Protein AF-C7N1C5-F1 (afdb_monomer)

Foldseek 3Di:
DDDDVVVVVVVLVPPDPQADPLPVVPPDDDDDDDDDDDPDDDDDDDDDDDDDDDDDDDDDPPPPPPPSDPVVVCVVFFAFDDKFQLLRQPQFDFLQRVCVVQVVQVNNVWFKWAQAASVLDGDPTDGRDNDRGTGQKMWTWDAAPVGFIKIWIAGSNFIKIFRVNLQVVDPDPEGEIEGQDLWDWGAHSVRNMITITNGDVNHYHYHHDNDDGSVVVNVCDSVNSVVD

Sequence (228 aa):
MRKSPVLIAAVVLLTLVIAAVGAAFLLSDKAADKAETMVSIGADEKTEATDAEEGEAGEAEAATDADDDAASYYEANSDVLDVVAAQDSADTMTEDEVLGELAGRGFEECVVTSEYTMDGEYAPATEVAGYSDAHPTYKAEYTTPSGELWVLFVFDGVVMANPTSYNFESTRDVQTVVSESESVVAYDSQTNTFYHVVPHESMLHVVQVDRIDAATLDALTVEELDRR

Solvent-accessible surface area (backbone atoms only — not comparable to full-atom values): 14119 Å² total; per-residue (Å²): 133,83,82,60,71,66,61,61,59,62,61,73,73,75,80,81,82,91,63,50,95,81,60,75,75,80,82,72,89,82,89,83,86,86,89,80,86,85,84,86,80,87,87,83,90,84,86,87,90,90,79,91,87,88,83,84,92,70,91,70,78,76,74,74,74,77,73,89,44,67,65,63,51,42,66,76,46,26,53,72,76,48,77,42,47,46,77,74,48,86,48,45,40,27,33,41,53,49,53,50,53,40,37,77,28,65,45,69,87,42,66,41,29,33,41,36,41,54,88,36,49,79,45,76,78,36,76,62,85,51,47,90,55,51,34,53,41,38,39,30,58,46,67,37,97,89,67,50,38,31,39,38,38,40,35,66,64,43,65,35,36,32,48,49,51,49,58,72,70,51,87,63,98,42,54,56,37,36,22,59,43,84,45,50,70,45,64,41,63,90,76,33,29,36,39,34,26,36,55,36,67,91,61,34,38,72,46,66,40,93,58,88,29,48,73,50,56,62,65,56,40,67,76,51,57,73,73,104

Organism: Slackia heliotrinireducens (strain ATCC 29202 / DSM 20476 / NCTC 11029 / RHS 1) (NCBI:txid471855)

Mean predicted aligned error: 13.57 Å

Radius of gyration: 22.18 Å; Cα contacts (8 Å, |Δi|>4): 335; chains: 1; bounding box: 60×52×57 Å

Secondary structure (DSSP, 8-state):
----HHHHHHHTT---SSS-TTTTTSSSS----------------------------------------HHHHHHHHEEEEEEEEGGG-SSPPBHHHHHHHHHTTT-TTSPEEEEE-TT--EEEEEE--S-S-B-SEEEEEEE-TT--EEEEEEETTEEEEEEHHHHHH---SS-EEEESSS-EEEEETTTTEEEEEEE-TTT-EEEE-S---HHHHHH--HHHHTT-

pLDDT: mean 75.64, std 30.21, range [19.69, 98.75]

Structure (mmCIF, N/CA/C/O backbone):
data_AF-C7N1C5-F1
#
_entry.id   AF-C7N1C5-F1
#
loop_
_atom_site.group_PDB
_atom_site.id
_atom_site.type_symbol
_atom_site.label_atom_id
_atom_site.label_alt_id
_atom_site.label_comp_id
_atom_site.label_asym_id
_atom_site.label_entity_id
_atom_site.label_seq_id
_atom_site.pdbx_PDB_ins_code
_atom_site.Cartn_x
_atom_site.Cartn_y
_atom_site.Cartn_z
_atom_site.occupancy
_atom_site.B_iso_or_equiv
_atom_site.auth_seq_id
_atom_site.auth_comp_id
_atom_site.auth_asym_id
_atom_site.auth_atom_id
_atom_site.pdbx_PDB_model_num
ATOM 1 N N . MET A 1 1 ? -6.615 35.127 1.406 1.00 39.84 1 MET A N 1
ATOM 2 C CA . MET A 1 1 ? -6.066 34.453 2.602 1.00 39.84 1 MET A CA 1
ATOM 3 C C . MET A 1 1 ? -4.806 33.722 2.172 1.00 39.84 1 MET A C 1
ATOM 5 O O . MET A 1 1 ? -4.886 32.895 1.277 1.00 39.84 1 MET A O 1
ATOM 9 N N . ARG A 1 2 ? -3.640 34.121 2.693 1.00 34.22 2 ARG A N 1
ATOM 10 C CA . ARG A 1 2 ? -2.348 33.490 2.382 1.00 34.22 2 ARG A CA 1
ATOM 11 C C . ARG A 1 2 ? -2.262 32.188 3.180 1.00 34.22 2 ARG A C 1
ATOM 13 O O . ARG A 1 2 ? -2.248 32.254 4.405 1.00 34.22 2 ARG A O 1
ATOM 20 N N . LYS A 1 3 ? -2.256 31.036 2.503 1.00 35.88 3 LYS A N 1
ATOM 21 C CA . LYS A 1 3 ? -1.942 29.750 3.138 1.00 35.88 3 LYS A CA 1
ATOM 22 C C . LYS A 1 3 ? -0.483 29.814 3.605 1.00 35.88 3 LYS A C 1
ATOM 24 O O . LYS A 1 3 ? 0.390 30.221 2.841 1.00 35.88 3 LYS A O 1
ATOM 29 N N . SER A 1 4 ? -0.259 29.548 4.887 1.00 30.28 4 SER A N 1
ATOM 30 C CA . SER A 1 4 ? 1.054 29.661 5.520 1.00 30.28 4 SER A CA 1
ATOM 31 C C . SER A 1 4 ? 1.942 28.499 5.050 1.00 30.28 4 SER A C 1
ATOM 33 O O . SER A 1 4 ? 1.511 27.354 5.184 1.00 30.28 4 SER A O 1
ATOM 35 N N . PRO A 1 5 ? 3.162 28.739 4.534 1.00 38.97 5 PRO A N 1
ATOM 36 C CA . PRO A 1 5 ? 4.052 27.678 4.038 1.00 38.97 5 PRO A CA 1
ATOM 37 C C . PRO A 1 5 ? 4.517 26.711 5.142 1.00 38.97 5 PRO A C 1
ATOM 39 O O . PRO A 1 5 ? 4.990 25.620 4.853 1.00 38.97 5 PRO A O 1
ATOM 42 N N . VAL A 1 6 ? 4.323 27.083 6.410 1.00 33.84 6 VAL A N 1
ATOM 43 C CA . VAL A 1 6 ? 4.666 26.266 7.581 1.00 33.84 6 VAL A CA 1
ATOM 44 C C . VAL A 1 6 ? 3.713 25.077 7.761 1.00 33.84 6 VAL A C 1
ATOM 46 O O . VAL A 1 6 ? 4.141 24.041 8.249 1.00 33.84 6 VAL A O 1
ATOM 49 N N . LEU A 1 7 ? 2.449 25.181 7.323 1.00 29.55 7 LEU A N 1
ATOM 50 C CA . LEU A 1 7 ? 1.517 24.045 7.397 1.00 29.55 7 LEU A CA 1
ATOM 51 C C . LEU A 1 7 ? 1.798 22.990 6.321 1.00 29.55 7 LEU A C 1
ATOM 53 O O . LEU A 1 7 ? 1.560 21.817 6.555 1.00 29.55 7 LEU A O 1
ATOM 57 N N . ILE A 1 8 ? 2.335 23.398 5.169 1.00 37.22 8 ILE A N 1
ATOM 58 C CA . ILE A 1 8 ? 2.689 22.468 4.086 1.00 37.22 8 ILE A CA 1
ATOM 59 C C . ILE A 1 8 ? 3.970 21.706 4.457 1.00 37.22 8 ILE A C 1
ATOM 61 O O . ILE A 1 8 ? 4.062 20.510 4.226 1.00 37.22 8 ILE A O 1
ATOM 65 N N . ALA A 1 9 ? 4.923 22.363 5.127 1.00 29.91 9 ALA A N 1
ATOM 66 C CA . ALA A 1 9 ? 6.155 21.716 5.580 1.00 29.91 9 ALA A CA 1
ATOM 67 C C . ALA A 1 9 ? 5.956 20.733 6.754 1.00 29.91 9 ALA A C 1
ATOM 69 O O . ALA A 1 9 ? 6.746 19.809 6.902 1.00 29.91 9 ALA A O 1
ATOM 70 N N . ALA A 1 10 ? 4.920 20.916 7.582 1.00 29.23 10 ALA A N 1
ATOM 71 C CA . ALA A 1 10 ? 4.640 20.024 8.711 1.00 29.23 10 ALA A CA 1
ATOM 72 C C . ALA A 1 10 ? 3.897 18.737 8.306 1.00 29.23 10 ALA A C 1
ATOM 74 O O . ALA A 1 10 ? 4.029 17.732 8.994 1.00 29.23 10 ALA A O 1
ATOM 75 N N . VAL A 1 11 ? 3.149 18.754 7.197 1.00 34.22 11 VAL A N 1
ATOM 76 C CA . VAL A 1 11 ? 2.409 17.578 6.700 1.00 34.22 11 VAL A CA 1
ATOM 77 C C . VAL A 1 11 ? 3.320 16.639 5.897 1.00 34.22 11 VAL A C 1
ATOM 79 O O . VAL A 1 11 ? 3.185 15.429 5.990 1.00 34.22 11 VAL A O 1
ATOM 82 N N . VAL A 1 12 ? 4.340 17.173 5.217 1.00 33.09 12 VAL A N 1
ATOM 83 C CA . VAL A 1 12 ? 5.298 16.374 4.423 1.00 33.09 12 VAL A CA 1
ATOM 84 C C . VAL A 1 12 ? 6.274 15.555 5.291 1.00 33.09 12 VAL A C 1
ATOM 86 O O . VAL A 1 12 ? 6.923 14.643 4.793 1.00 33.09 12 VAL A O 1
ATOM 89 N N . LEU A 1 13 ? 6.388 15.830 6.597 1.00 28.02 13 LEU A N 1
ATOM 90 C CA . LEU A 1 13 ? 7.348 15.142 7.475 1.00 28.02 13 LEU A CA 1
ATOM 91 C C . LEU A 1 13 ? 6.807 13.852 8.131 1.00 28.02 13 LEU A C 1
ATOM 93 O O . LEU A 1 13 ? 7.525 13.240 8.919 1.00 28.02 13 LEU A O 1
ATOM 97 N N . LEU A 1 14 ? 5.564 13.443 7.842 1.00 34.75 14 LEU A N 1
ATOM 98 C CA . LEU A 1 14 ? 4.859 12.355 8.540 1.00 34.75 14 LEU A CA 1
ATOM 99 C C . LEU A 1 14 ? 4.550 11.143 7.633 1.00 34.75 14 LEU A C 1
ATOM 101 O O . LEU A 1 14 ? 3.477 10.559 7.721 1.00 34.75 14 LEU A O 1
ATOM 105 N N . THR A 1 15 ? 5.466 10.752 6.741 1.00 37.38 15 THR A N 1
ATOM 106 C CA . THR A 1 15 ? 5.238 9.636 5.795 1.00 37.38 15 THR A CA 1
ATOM 107 C C . THR A 1 15 ? 6.409 8.651 5.721 1.00 37.38 15 THR A C 1
ATOM 109 O O . THR A 1 15 ? 6.895 8.366 4.631 1.00 37.38 15 THR A O 1
ATOM 112 N N . LEU A 1 16 ? 6.897 8.144 6.859 1.00 34.62 16 LEU A N 1
ATOM 113 C CA . LEU A 1 16 ? 8.064 7.242 6.898 1.00 34.62 16 LEU A CA 1
ATOM 114 C C . LEU A 1 16 ? 7.799 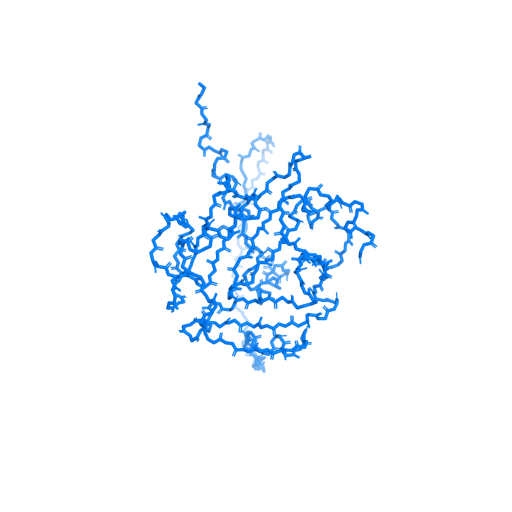5.856 7.511 1.00 34.62 16 LEU A C 1
ATOM 116 O O . LEU A 1 16 ? 8.705 5.237 8.055 1.00 34.62 16 LEU A O 1
ATOM 120 N N . VAL A 1 17 ? 6.573 5.339 7.423 1.00 34.94 17 VAL A N 1
ATOM 121 C CA . VAL A 1 17 ? 6.271 3.976 7.893 1.00 34.94 17 VAL A CA 1
ATOM 122 C C . VAL A 1 17 ? 5.317 3.299 6.915 1.00 34.94 17 VAL A C 1
ATOM 124 O O . VAL A 1 17 ? 4.129 3.285 7.195 1.00 34.94 17 VAL A O 1
ATOM 127 N N . ILE A 1 18 ? 5.811 2.890 5.734 1.00 37.16 18 ILE A N 1
ATOM 128 C CA . ILE A 1 18 ? 5.670 1.540 5.112 1.00 37.16 18 ILE A CA 1
ATOM 129 C C . ILE A 1 18 ? 6.781 1.376 4.042 1.00 37.16 18 ILE A C 1
ATOM 131 O O . ILE A 1 18 ? 6.553 0.955 2.914 1.00 37.16 18 ILE A O 1
ATOM 135 N N . ALA A 1 19 ? 8.014 1.757 4.373 1.00 33.59 19 ALA A N 1
ATOM 136 C CA . ALA A 1 19 ? 9.195 1.352 3.618 1.00 33.59 19 ALA A CA 1
ATOM 137 C C . ALA A 1 19 ? 10.225 0.922 4.661 1.00 33.59 19 ALA A C 1
ATOM 139 O O . ALA A 1 19 ? 10.621 1.730 5.495 1.00 33.59 19 ALA A O 1
ATOM 140 N N . ALA A 1 20 ? 10.586 -0.358 4.645 1.00 33.91 20 ALA A N 1
ATOM 141 C CA . ALA A 1 20 ? 11.423 -1.045 5.627 1.00 33.91 20 ALA A CA 1
ATOM 142 C C . ALA A 1 20 ? 10.758 -1.337 6.986 1.00 33.91 20 ALA A C 1
ATOM 144 O O . ALA A 1 20 ? 10.999 -0.661 7.986 1.00 33.91 20 ALA A O 1
ATOM 145 N N . VAL A 1 21 ? 10.085 -2.490 7.082 1.00 36.66 21 VAL A N 1
ATOM 146 C CA . VAL A 1 21 ? 9.988 -3.181 8.383 1.00 36.66 21 VAL A CA 1
ATOM 147 C C . VAL A 1 21 ? 11.379 -3.649 8.883 1.00 36.66 21 VAL A C 1
ATOM 149 O O . VAL A 1 21 ? 11.521 -4.063 10.026 1.00 36.66 21 VAL A O 1
ATOM 152 N N . GLY A 1 22 ? 12.447 -3.453 8.096 1.00 32.34 22 GLY A N 1
ATOM 153 C CA . GLY A 1 22 ? 13.843 -3.557 8.541 1.00 32.34 22 GLY A CA 1
ATOM 154 C C . GLY A 1 22 ? 14.411 -2.338 9.295 1.00 32.34 22 GLY A C 1
ATOM 155 O O . GLY A 1 22 ? 15.421 -2.480 9.968 1.00 32.34 22 GLY A O 1
ATOM 156 N N . ALA A 1 23 ? 13.796 -1.146 9.258 1.00 28.98 23 ALA A N 1
ATOM 157 C CA . ALA A 1 23 ? 14.401 0.059 9.865 1.00 28.98 23 ALA A CA 1
ATOM 158 C C . ALA A 1 23 ? 13.801 0.471 11.226 1.00 28.98 23 ALA A C 1
ATOM 160 O O . ALA A 1 23 ? 14.364 1.311 11.932 1.00 28.98 23 ALA A O 1
ATOM 161 N N . ALA A 1 24 ? 12.673 -0.117 11.634 1.00 27.48 24 ALA A N 1
ATOM 162 C CA . ALA A 1 24 ? 11.942 0.315 12.829 1.00 27.48 24 ALA A CA 1
ATOM 163 C C . ALA A 1 24 ? 12.567 -0.133 14.171 1.00 27.48 24 ALA A C 1
ATOM 165 O O . ALA A 1 24 ? 12.093 0.287 15.225 1.00 27.48 24 ALA A O 1
ATOM 166 N N . PHE A 1 25 ? 13.650 -0.924 14.172 1.00 27.66 25 PHE A N 1
ATOM 167 C CA . PHE A 1 25 ? 14.325 -1.358 15.408 1.00 27.66 25 PHE A CA 1
ATOM 168 C C . PHE A 1 25 ? 15.487 -0.444 15.861 1.00 27.66 25 PHE A C 1
ATOM 170 O O . PHE A 1 25 ? 16.060 -0.658 16.927 1.00 27.66 25 PHE A O 1
ATOM 177 N N . LEU A 1 26 ? 15.815 0.620 15.113 1.00 26.89 26 LEU A N 1
ATOM 178 C CA . LEU A 1 26 ? 16.941 1.526 15.415 1.00 26.89 26 LEU A CA 1
ATOM 179 C C . LEU A 1 26 ? 16.571 2.797 16.197 1.00 26.89 26 LEU A C 1
ATOM 181 O O . LEU A 1 26 ? 17.273 3.806 16.125 1.00 26.89 26 LEU A O 1
ATOM 185 N N . LEU A 1 27 ? 15.504 2.771 16.995 1.00 26.50 27 LEU A N 1
ATOM 186 C CA . LEU A 1 27 ? 15.214 3.847 17.949 1.00 26.50 27 LEU A CA 1
ATOM 187 C C . LEU A 1 27 ? 14.880 3.294 19.335 1.00 26.50 27 LEU A C 1
ATOM 189 O O . LEU A 1 27 ? 13.863 3.640 19.927 1.00 26.50 27 LEU A O 1
ATOM 193 N N . SER A 1 28 ? 15.771 2.471 19.893 1.00 25.92 28 SER A N 1
ATOM 194 C CA . SER A 1 28 ? 15.855 2.346 21.348 1.00 25.92 28 SER A CA 1
ATOM 195 C C . SER A 1 28 ? 17.277 2.008 21.811 1.00 25.92 28 SER A C 1
ATOM 197 O O . SER A 1 28 ? 17.825 0.963 21.487 1.00 25.92 28 SER A O 1
ATOM 199 N N . ASP A 1 29 ? 17.830 2.935 22.598 1.00 25.12 29 ASP A N 1
ATOM 200 C CA . ASP A 1 29 ? 19.094 2.916 23.347 1.00 25.12 29 ASP A CA 1
ATOM 201 C C . ASP A 1 29 ? 20.431 2.940 22.580 1.00 25.12 29 ASP A C 1
ATOM 203 O O . ASP A 1 29 ? 21.085 1.922 22.375 1.00 25.12 29 ASP A O 1
ATOM 207 N N . LYS A 1 30 ? 20.955 4.160 22.363 1.00 26.42 30 LYS A N 1
ATOM 208 C CA . LYS A 1 30 ? 21.980 4.728 23.269 1.00 26.42 30 LYS A CA 1
ATOM 209 C C . LYS A 1 30 ? 22.170 6.238 23.041 1.00 26.42 30 LYS A C 1
ATOM 211 O O . LYS A 1 30 ? 22.797 6.673 22.082 1.00 26.42 30 LYS A O 1
ATOM 216 N N . ALA A 1 31 ? 21.629 7.033 23.965 1.00 25.92 31 ALA A N 1
ATOM 217 C CA . ALA A 1 31 ? 21.962 8.447 24.194 1.00 25.92 31 ALA A CA 1
ATOM 218 C C . ALA A 1 31 ? 23.490 8.629 24.399 1.00 25.92 31 ALA A C 1
ATOM 220 O O . ALA A 1 31 ? 24.154 7.691 24.831 1.00 25.92 31 ALA A O 1
ATOM 221 N N . ALA A 1 32 ? 24.163 9.761 24.189 1.00 24.97 32 ALA A N 1
ATOM 222 C CA . ALA A 1 32 ? 23.840 11.175 24.008 1.00 24.97 32 ALA A CA 1
ATOM 223 C C . ALA A 1 32 ? 25.071 11.817 23.302 1.00 24.97 32 ALA A C 1
ATOM 225 O O . ALA A 1 32 ? 26.160 11.253 23.356 1.00 24.97 32 ALA A O 1
ATOM 226 N N . ASP A 1 33 ? 24.975 12.973 22.648 1.00 22.89 33 ASP A N 1
ATOM 227 C CA . ASP A 1 33 ? 25.273 14.219 23.361 1.00 22.89 33 ASP A CA 1
ATOM 228 C C . ASP A 1 33 ? 24.490 15.425 22.821 1.00 22.89 33 ASP A C 1
ATOM 230 O O . ASP A 1 33 ? 24.222 15.573 21.629 1.00 22.89 33 ASP A O 1
ATOM 234 N N . LYS A 1 34 ? 24.083 16.263 23.772 1.00 24.89 34 LYS A N 1
ATOM 235 C CA . LYS A 1 34 ? 23.085 17.326 23.676 1.00 24.89 34 LYS A CA 1
ATOM 236 C C . LYS A 1 34 ? 23.663 18.633 23.133 1.00 24.89 34 LYS A C 1
ATOM 238 O O . LYS A 1 34 ? 24.655 19.138 23.644 1.00 24.89 34 LYS A O 1
ATOM 243 N N . ALA A 1 35 ? 22.867 19.317 22.316 1.00 22.09 35 ALA A N 1
ATOM 244 C CA . ALA A 1 35 ? 22.668 20.758 22.469 1.00 22.09 35 ALA A CA 1
ATOM 245 C C . ALA A 1 35 ? 21.185 21.078 22.237 1.00 22.09 35 ALA A C 1
ATOM 247 O O . ALA A 1 35 ? 20.740 21.306 21.116 1.00 22.09 35 ALA A O 1
ATOM 248 N N . GLU A 1 36 ? 20.415 21.053 23.324 1.00 23.94 36 GLU A N 1
ATOM 249 C CA . GLU A 1 36 ? 19.017 21.467 23.351 1.00 23.94 36 GLU A CA 1
ATOM 250 C C . GLU A 1 36 ? 18.871 22.911 23.858 1.00 23.94 36 GLU A C 1
ATOM 252 O O . GLU A 1 36 ? 19.436 23.290 24.882 1.00 23.94 36 GLU A O 1
ATOM 257 N N . THR A 1 37 ? 17.983 23.634 23.171 1.00 23.34 37 THR A N 1
ATOM 258 C CA . THR A 1 37 ? 16.984 24.549 23.743 1.00 23.34 37 THR A CA 1
ATOM 259 C C . THR A 1 37 ? 17.391 25.976 24.118 1.00 23.34 37 THR A C 1
ATOM 261 O O . THR A 1 37 ? 18.097 26.248 25.083 1.00 23.34 37 THR A O 1
ATOM 264 N N . MET A 1 38 ? 16.727 26.924 23.447 1.00 21.61 38 MET A N 1
ATOM 265 C CA . MET A 1 38 ? 16.332 28.189 24.063 1.00 21.61 38 MET A CA 1
ATOM 266 C C . MET A 1 38 ? 14.885 28.538 23.682 1.00 21.61 38 MET A C 1
ATOM 268 O O . MET A 1 38 ? 14.629 29.213 22.690 1.00 21.61 38 MET A O 1
ATOM 272 N N . VAL A 1 39 ? 13.938 28.145 24.538 1.00 20.02 39 VAL A N 1
ATOM 273 C CA . VAL A 1 39 ? 12.942 29.104 25.032 1.00 20.02 39 VAL A CA 1
ATOM 274 C C . VAL A 1 39 ? 13.343 29.431 26.464 1.00 20.02 39 VAL A C 1
ATOM 276 O O . VAL A 1 39 ? 13.434 28.567 27.329 1.00 20.02 39 VAL A O 1
ATOM 279 N N . SER A 1 40 ? 13.657 30.705 26.664 1.00 19.69 40 SER A N 1
ATOM 280 C CA . SER A 1 40 ? 14.136 31.305 27.900 1.00 19.69 40 SER A CA 1
ATOM 281 C C . SER A 1 40 ? 13.056 31.360 28.975 1.00 19.69 40 SER A C 1
ATOM 283 O O . SER A 1 40 ? 12.040 31.999 28.718 1.00 19.69 40 SER A O 1
ATOM 285 N N . ILE A 1 41 ? 13.346 30.870 30.188 1.00 20.75 41 ILE A N 1
ATOM 286 C CA . ILE A 1 41 ? 13.030 31.554 31.458 1.00 20.75 41 ILE A CA 1
ATOM 287 C C . ILE A 1 41 ? 14.094 31.172 32.514 1.00 20.75 41 ILE A C 1
ATOM 289 O O . ILE A 1 41 ? 14.114 30.042 32.977 1.00 20.75 41 ILE A O 1
ATOM 293 N N . GLY A 1 42 ? 14.909 32.151 32.937 1.00 20.42 42 GLY A N 1
ATOM 294 C CA . GLY A 1 42 ? 15.330 32.309 34.342 1.00 20.42 42 GLY A CA 1
ATOM 295 C C . GLY A 1 42 ? 16.637 31.673 34.859 1.00 20.42 42 GLY A C 1
ATOM 296 O O . GLY A 1 42 ? 16.620 30.545 35.321 1.00 20.42 42 GLY A O 1
ATOM 297 N N . ALA A 1 43 ? 17.668 32.526 34.961 1.00 21.72 43 ALA A N 1
ATOM 298 C CA . ALA A 1 43 ? 18.634 32.681 36.070 1.00 21.72 43 ALA A CA 1
ATOM 299 C C . ALA A 1 43 ? 19.788 31.666 36.328 1.00 21.72 43 ALA A C 1
ATOM 301 O O . ALA A 1 43 ? 19.574 30.543 36.761 1.00 21.72 43 ALA A O 1
ATOM 302 N N . ASP A 1 4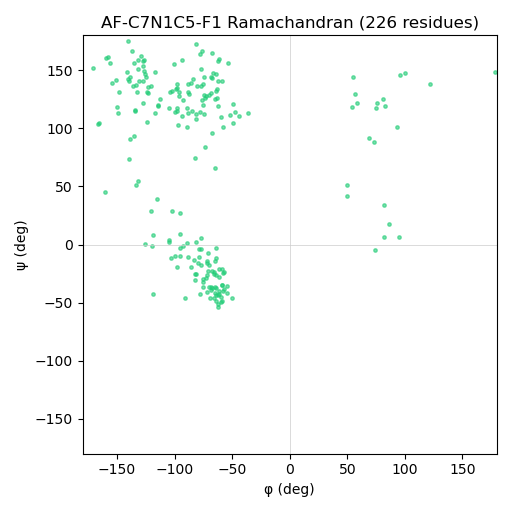4 ? 21.001 32.236 36.199 1.00 23.30 44 ASP A N 1
ATOM 303 C CA . ASP A 1 44 ? 22.226 32.128 37.026 1.00 23.30 44 ASP A CA 1
ATOM 304 C C . ASP A 1 44 ? 23.178 30.900 37.016 1.00 23.30 44 ASP A C 1
ATOM 306 O O . ASP A 1 44 ? 22.806 29.804 37.410 1.00 23.30 44 ASP A O 1
ATOM 310 N N . GLU A 1 45 ? 24.449 31.220 36.670 1.00 24.45 45 GLU A N 1
ATOM 311 C CA . GLU A 1 45 ? 25.770 30.739 37.172 1.00 24.45 45 GLU A CA 1
ATOM 312 C C . GLU A 1 45 ? 26.110 29.218 37.183 1.00 24.45 45 GLU A C 1
ATOM 314 O O . GLU A 1 45 ? 25.288 28.393 37.531 1.00 24.45 45 GLU A O 1
ATOM 319 N N . LYS A 1 46 ? 27.328 28.684 36.947 1.00 25.52 46 LYS A N 1
ATOM 320 C CA . LYS A 1 46 ? 28.686 29.115 36.539 1.00 25.52 46 LYS A CA 1
ATOM 321 C C . LYS A 1 46 ? 29.600 27.846 36.540 1.00 25.52 46 LYS A C 1
ATOM 323 O O . LYS A 1 46 ? 29.477 27.034 37.450 1.00 25.52 46 LYS A O 1
ATOM 328 N N . THR A 1 47 ? 30.608 27.798 35.651 1.00 22.97 47 THR A N 1
ATOM 329 C CA . THR A 1 47 ? 31.970 27.166 35.767 1.00 22.97 47 THR A CA 1
ATOM 330 C C . THR A 1 47 ? 32.267 25.652 35.565 1.00 22.97 47 THR A C 1
ATOM 332 O O . THR A 1 47 ? 31.769 24.820 36.309 1.00 22.97 47 THR A O 1
ATOM 335 N N . GLU A 1 48 ? 33.229 25.416 34.634 1.00 24.84 48 GLU A N 1
ATOM 336 C CA . GLU A 1 48 ? 34.426 24.504 34.588 1.00 24.84 48 GLU A CA 1
ATOM 337 C C . GLU A 1 48 ? 34.264 22.970 34.758 1.00 24.84 48 GLU A C 1
ATOM 339 O O . GLU A 1 48 ? 33.679 22.528 35.733 1.00 24.84 48 GLU A O 1
ATOM 344 N N . ALA A 1 49 ? 34.663 22.067 33.835 1.00 25.09 49 ALA A N 1
ATOM 345 C CA . ALA A 1 49 ? 35.917 21.751 33.091 1.00 25.09 49 ALA A CA 1
ATOM 346 C C . ALA A 1 49 ? 36.780 20.626 33.730 1.00 25.09 49 ALA A C 1
ATOM 348 O O . ALA A 1 49 ? 36.897 20.577 34.950 1.00 25.09 49 ALA A O 1
ATOM 349 N N . THR A 1 50 ? 37.446 19.826 32.864 1.00 25.16 50 THR A N 1
ATOM 350 C CA . THR A 1 50 ? 38.494 18.764 33.044 1.00 25.16 50 THR A CA 1
ATOM 351 C C . THR A 1 50 ? 38.020 17.299 33.020 1.00 25.16 50 THR A C 1
ATOM 353 O O . THR A 1 50 ? 36.941 17.014 33.521 1.00 25.16 50 THR A O 1
ATOM 356 N N . ASP A 1 51 ? 38.765 16.285 32.556 1.00 25.05 51 ASP A N 1
ATOM 357 C CA . ASP A 1 51 ? 39.772 16.069 31.488 1.00 25.05 51 ASP A CA 1
ATOM 358 C C . ASP A 1 51 ? 40.033 14.531 31.418 1.00 25.05 51 ASP A C 1
ATOM 360 O O . ASP A 1 51 ? 39.906 13.858 32.439 1.00 25.05 51 ASP A O 1
ATOM 364 N N . ALA A 1 52 ? 40.416 14.039 30.235 1.00 27.36 52 ALA A N 1
ATOM 365 C CA . ALA A 1 52 ? 41.333 12.928 29.901 1.00 27.36 52 ALA A CA 1
ATOM 366 C C . ALA A 1 52 ? 41.194 11.440 30.385 1.00 27.36 52 ALA A C 1
ATOM 368 O O . ALA A 1 52 ? 41.208 11.124 31.571 1.00 27.36 52 ALA A O 1
ATOM 369 N N . GLU A 1 53 ? 41.285 10.547 29.377 1.00 27.23 53 GLU A N 1
ATOM 370 C CA . GLU A 1 53 ? 42.197 9.376 29.213 1.00 27.23 53 GLU A CA 1
ATOM 371 C C . GLU A 1 53 ? 41.651 7.939 29.017 1.00 27.23 53 GLU A C 1
ATOM 373 O O . GLU A 1 53 ? 40.690 7.484 29.631 1.00 27.23 53 GLU A O 1
ATOM 378 N N . GLU A 1 54 ? 42.355 7.275 28.085 1.00 29.39 54 GLU A N 1
ATOM 379 C CA . GLU A 1 54 ? 42.232 5.961 27.437 1.00 29.39 54 GLU A CA 1
ATOM 380 C C . GLU A 1 54 ? 42.336 4.732 28.358 1.00 29.39 54 GLU A C 1
ATOM 382 O O . GLU A 1 54 ? 43.014 4.745 29.384 1.00 29.39 54 GLU A O 1
ATOM 387 N N . GLY A 1 55 ? 41.784 3.602 27.890 1.00 24.19 55 GLY A N 1
ATOM 388 C CA . GLY A 1 55 ? 42.073 2.276 28.439 1.00 24.19 55 GLY A CA 1
ATOM 389 C C . GLY A 1 55 ? 41.598 1.106 27.565 1.00 24.19 55 GLY A C 1
ATOM 390 O O . GLY A 1 55 ? 40.417 0.789 27.552 1.00 24.19 55 GLY A O 1
ATOM 391 N N . GLU A 1 56 ? 42.570 0.485 26.889 1.00 28.59 56 GLU A N 1
ATOM 392 C CA . GLU A 1 56 ? 42.713 -0.928 26.473 1.00 28.59 56 GLU A CA 1
ATOM 393 C C . GLU A 1 56 ? 41.621 -1.659 25.656 1.00 28.59 56 GLU A C 1
ATOM 395 O O . GLU A 1 56 ? 40.519 -1.965 26.104 1.00 28.59 56 GLU A O 1
ATOM 400 N N . ALA A 1 57 ? 42.046 -2.072 24.455 1.00 31.00 57 ALA A N 1
ATOM 401 C CA . ALA A 1 57 ? 41.364 -2.976 23.539 1.00 31.00 57 ALA A CA 1
ATOM 402 C C . ALA A 1 57 ? 41.437 -4.438 24.021 1.00 31.00 57 ALA A C 1
ATOM 404 O O . ALA A 1 57 ? 42.503 -5.056 24.006 1.00 31.00 57 ALA A O 1
ATOM 405 N N . GLY A 1 58 ? 40.287 -4.990 24.407 1.00 27.30 58 GLY A N 1
ATOM 406 C CA . GLY A 1 58 ? 40.050 -6.429 24.498 1.00 27.30 58 GLY A CA 1
ATOM 407 C C . GLY A 1 58 ? 39.328 -6.915 23.243 1.00 27.30 58 GLY A C 1
ATOM 408 O O . GLY A 1 58 ? 38.388 -6.263 22.792 1.00 27.30 58 GLY A O 1
ATOM 409 N N . GLU A 1 59 ? 39.789 -8.033 22.680 1.00 36.50 59 GLU A N 1
ATOM 410 C CA . GLU A 1 59 ? 39.175 -8.744 21.554 1.00 36.50 59 GLU A CA 1
ATOM 411 C C . GLU A 1 59 ? 37.676 -8.959 21.805 1.00 36.50 59 GLU A C 1
ATOM 413 O O . GLU A 1 59 ? 37.271 -9.804 22.604 1.00 36.50 59 GLU A O 1
ATOM 418 N N . ALA A 1 60 ? 36.852 -8.165 21.125 1.00 31.78 60 ALA A N 1
ATOM 419 C CA . ALA A 1 60 ? 35.441 -8.449 20.970 1.00 31.78 60 ALA A CA 1
ATOM 420 C C . ALA A 1 60 ? 35.321 -9.464 19.834 1.00 31.78 60 ALA A C 1
ATOM 422 O O . ALA A 1 60 ? 35.625 -9.152 18.682 1.00 31.78 60 ALA A O 1
ATOM 423 N N . GLU A 1 61 ? 34.916 -10.683 20.190 1.00 31.19 61 GLU A N 1
ATOM 424 C CA . GLU A 1 61 ? 34.247 -11.622 19.292 1.00 31.19 61 GLU A CA 1
ATOM 425 C C . GLU A 1 61 ? 33.333 -10.807 18.375 1.00 31.19 61 GLU A C 1
ATOM 427 O O . GLU A 1 61 ? 32.418 -10.136 18.861 1.00 31.19 61 GLU A O 1
ATOM 432 N N . ALA A 1 62 ? 33.653 -10.782 17.080 1.00 31.91 62 ALA A N 1
ATOM 433 C CA . ALA A 1 62 ? 32.858 -10.085 16.089 1.00 31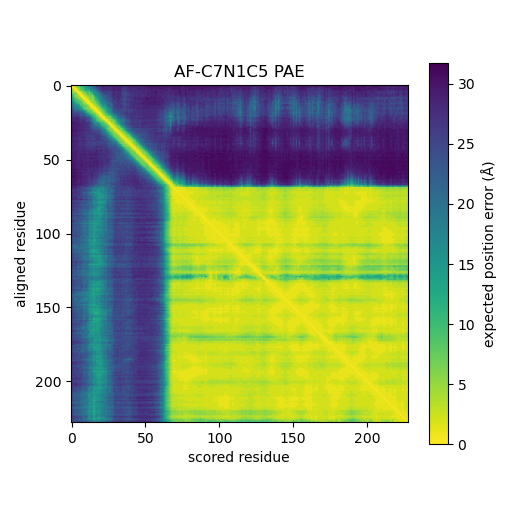.91 62 ALA A CA 1
ATOM 434 C C . ALA A 1 62 ? 31.453 -10.684 16.147 1.00 31.91 62 ALA A C 1
ATOM 436 O O . ALA A 1 62 ? 31.220 -11.791 15.660 1.00 31.91 62 ALA A O 1
ATOM 437 N N . ALA A 1 63 ? 30.541 -9.968 16.807 1.00 34.25 63 ALA A N 1
ATOM 438 C CA . ALA A 1 63 ? 29.123 -10.146 16.599 1.00 34.25 63 ALA A CA 1
ATOM 439 C C . ALA A 1 63 ? 28.947 -10.033 15.090 1.00 34.25 63 ALA A C 1
ATOM 441 O O . ALA A 1 63 ? 29.256 -8.998 14.507 1.00 34.25 63 ALA A O 1
ATOM 442 N N . THR A 1 64 ? 28.610 -11.148 14.452 1.00 34.16 64 THR A N 1
ATOM 443 C CA . THR A 1 64 ? 28.275 -11.150 13.040 1.00 34.16 64 THR A CA 1
ATOM 444 C C . THR A 1 64 ? 27.085 -10.223 12.911 1.00 34.16 64 THR A C 1
ATOM 446 O O . THR A 1 64 ? 26.019 -10.541 13.445 1.00 34.16 64 THR A O 1
ATOM 449 N N . ASP A 1 65 ? 27.313 -9.067 12.294 1.00 36.28 65 ASP A N 1
ATOM 450 C CA . ASP A 1 65 ? 26.274 -8.178 11.805 1.00 36.28 65 ASP A CA 1
ATOM 451 C C . ASP A 1 65 ? 25.248 -9.074 11.104 1.00 36.28 65 ASP A C 1
ATOM 453 O O . ASP A 1 65 ? 25.572 -9.769 10.138 1.00 36.28 65 ASP A O 1
ATOM 457 N N . ALA A 1 66 ? 24.058 -9.204 11.690 1.00 40.84 66 ALA A N 1
ATOM 458 C CA . ALA A 1 66 ? 22.958 -9.851 11.005 1.00 40.84 66 ALA A CA 1
ATOM 459 C C . ALA A 1 66 ? 22.615 -8.897 9.868 1.00 40.84 66 ALA A C 1
ATOM 461 O O . ALA A 1 66 ? 21.981 -7.876 10.108 1.00 40.84 66 ALA A O 1
ATOM 462 N N . ASP A 1 67 ? 23.155 -9.170 8.682 1.00 44.88 67 ASP A N 1
ATOM 463 C CA . ASP A 1 67 ? 22.823 -8.427 7.477 1.00 44.88 67 ASP A CA 1
ATOM 464 C C . ASP A 1 67 ? 21.290 -8.355 7.376 1.00 44.88 67 ASP A C 1
ATOM 466 O O . ASP A 1 67 ? 20.611 -9.386 7.384 1.00 44.88 67 ASP A O 1
ATOM 470 N N . ASP A 1 68 ? 20.777 -7.120 7.351 1.00 57.69 68 ASP A N 1
ATOM 471 C CA . ASP A 1 68 ? 19.372 -6.719 7.219 1.00 57.69 68 ASP A CA 1
ATOM 472 C C . ASP A 1 68 ? 18.817 -7.132 5.843 1.00 57.69 68 ASP A C 1
ATOM 474 O O . ASP A 1 68 ? 18.514 -6.310 4.977 1.00 57.69 68 ASP A O 1
ATOM 478 N N . ASP A 1 69 ? 18.732 -8.436 5.611 1.00 83.88 69 ASP A N 1
ATOM 479 C CA . ASP A 1 69 ? 18.217 -9.021 4.386 1.00 83.88 69 ASP A CA 1
ATOM 480 C C . ASP A 1 69 ? 16.688 -9.118 4.462 1.00 83.88 69 ASP A C 1
ATOM 482 O O . ASP A 1 69 ? 16.124 -9.849 5.285 1.00 83.88 69 ASP A O 1
ATOM 486 N N . ALA A 1 70 ? 16.004 -8.370 3.593 1.00 88.19 70 ALA A N 1
ATOM 487 C CA . ALA A 1 70 ? 14.548 -8.370 3.501 1.00 88.19 70 ALA A CA 1
ATOM 488 C C . ALA A 1 70 ? 13.990 -9.788 3.292 1.00 88.19 70 ALA A C 1
ATOM 490 O O . ALA A 1 70 ? 12.953 -10.118 3.869 1.00 88.19 70 ALA A O 1
ATOM 491 N N . ALA A 1 71 ? 14.694 -10.644 2.543 1.00 88.56 71 ALA A N 1
ATOM 492 C CA . ALA A 1 71 ? 14.277 -12.028 2.345 1.00 88.56 71 ALA A CA 1
ATOM 493 C C . ALA A 1 71 ? 14.258 -12.792 3.676 1.00 88.56 71 ALA A C 1
ATOM 495 O O . ALA A 1 71 ? 13.221 -13.335 4.056 1.00 88.56 71 ALA A O 1
ATOM 496 N N . SER A 1 72 ? 15.352 -12.737 4.439 1.00 91.25 72 SER A N 1
ATOM 497 C CA . SER A 1 72 ? 15.437 -13.333 5.779 1.00 91.25 72 SER A CA 1
ATOM 498 C C . SER A 1 72 ? 14.362 -12.798 6.736 1.00 91.25 72 SER A C 1
ATOM 500 O O . SER A 1 72 ? 13.790 -13.558 7.523 1.00 91.25 72 SER A O 1
ATOM 502 N N . TYR A 1 73 ? 14.045 -11.499 6.662 1.00 91.62 73 TYR A N 1
ATOM 503 C CA . TYR A 1 73 ? 12.958 -10.908 7.442 1.00 91.62 73 TYR A CA 1
ATOM 504 C C . TYR A 1 73 ? 11.602 -11.529 7.081 1.00 91.62 73 TYR A C 1
ATOM 506 O O . TYR A 1 73 ? 10.902 -12.000 7.981 1.00 91.62 73 TYR A O 1
ATOM 514 N N . TYR A 1 74 ? 11.221 -11.554 5.801 1.00 92.31 74 TYR A N 1
ATOM 515 C CA . TYR A 1 74 ? 9.912 -12.073 5.393 1.00 92.31 74 TYR A CA 1
ATOM 516 C C . TYR A 1 74 ? 9.800 -13.584 5.603 1.00 92.31 74 TYR A C 1
ATOM 518 O O . TYR A 1 74 ? 8.764 -14.041 6.080 1.00 92.31 74 TYR A O 1
ATOM 526 N N . GLU A 1 75 ? 10.866 -14.354 5.377 1.00 93.50 75 GLU A N 1
ATOM 527 C CA . GLU A 1 75 ? 10.894 -15.793 5.677 1.00 93.50 75 GLU A CA 1
ATOM 528 C C . GLU A 1 75 ? 10.624 -16.100 7.160 1.00 93.50 75 GLU A C 1
ATOM 530 O O . GLU A 1 75 ? 9.998 -17.108 7.486 1.00 93.50 75 GLU A O 1
ATOM 535 N N . ALA A 1 76 ? 11.082 -15.242 8.076 1.00 93.94 76 ALA A N 1
ATOM 536 C CA . ALA A 1 76 ? 10.876 -15.435 9.511 1.00 93.94 76 ALA A CA 1
ATOM 537 C C . ALA A 1 76 ? 9.498 -14.955 10.007 1.00 93.94 76 ALA A C 1
ATOM 539 O O . ALA A 1 76 ? 9.011 -15.421 11.041 1.00 93.94 76 ALA A O 1
ATOM 540 N N . ASN A 1 77 ? 8.885 -14.004 9.301 1.00 94.69 77 ASN A N 1
ATOM 541 C CA . ASN A 1 77 ? 7.768 -13.197 9.801 1.00 94.69 77 ASN A CA 1
ATOM 542 C C . ASN A 1 77 ? 6.476 -13.336 8.988 1.00 94.69 77 ASN A C 1
ATOM 544 O O . ASN A 1 77 ? 5.470 -12.706 9.324 1.00 94.69 77 ASN A O 1
ATOM 548 N N . SER A 1 78 ? 6.495 -14.138 7.927 1.00 96.69 78 SER A N 1
ATOM 549 C CA . SER A 1 78 ? 5.361 -14.316 7.033 1.00 96.69 78 SER A CA 1
ATOM 550 C C . SER A 1 78 ? 5.427 -15.630 6.264 1.00 96.69 78 SER A C 1
ATOM 552 O O . SER A 1 78 ? 6.500 -16.207 6.084 1.00 96.69 78 SER A O 1
ATOM 554 N N . ASP A 1 79 ? 4.284 -16.055 5.734 1.00 97.75 79 ASP A N 1
ATOM 555 C CA . ASP A 1 79 ? 4.247 -17.034 4.657 1.00 97.75 79 ASP A CA 1
ATOM 556 C C . ASP A 1 79 ? 4.497 -16.303 3.327 1.00 97.75 79 ASP A C 1
ATOM 558 O O . ASP A 1 79 ? 3.643 -15.554 2.839 1.00 97.75 79 ASP A O 1
ATOM 562 N N . VAL A 1 80 ? 5.683 -16.500 2.745 1.00 97.00 80 VAL A N 1
ATOM 563 C CA . VAL A 1 80 ? 6.061 -15.893 1.459 1.00 97.00 80 VAL A CA 1
ATOM 564 C C . VAL A 1 80 ? 5.359 -16.619 0.313 1.00 97.00 80 VAL A C 1
ATOM 566 O O . VAL A 1 80 ? 5.541 -17.823 0.119 1.00 97.00 80 VAL A O 1
ATOM 569 N N . LEU A 1 81 ? 4.556 -15.878 -0.449 1.00 97.38 81 LEU A N 1
ATOM 570 C CA . LEU A 1 81 ? 3.799 -16.384 -1.592 1.00 97.38 81 LEU A CA 1
ATOM 571 C C . LEU A 1 81 ? 4.589 -16.251 -2.891 1.00 97.38 81 LEU A C 1
ATOM 573 O O . LEU A 1 81 ? 4.626 -17.196 -3.679 1.00 97.38 81 LEU A O 1
ATOM 577 N N . ASP A 1 82 ? 5.200 -15.085 -3.103 1.00 97.44 82 ASP A N 1
ATOM 578 C CA . ASP A 1 82 ? 5.987 -14.789 -4.296 1.00 97.44 82 ASP A CA 1
ATOM 579 C C . ASP A 1 82 ? 7.021 -13.687 -4.034 1.00 97.44 82 ASP A C 1
ATOM 581 O O . ASP A 1 82 ? 6.863 -12.862 -3.127 1.00 97.44 82 ASP A O 1
ATOM 585 N N . VAL A 1 83 ? 8.079 -13.682 -4.844 1.00 97.44 83 VAL A N 1
ATOM 586 C CA . VAL A 1 83 ? 9.158 -12.690 -4.805 1.00 97.44 83 VAL A CA 1
ATOM 587 C C . VAL A 1 83 ? 9.461 -12.256 -6.233 1.00 97.44 83 VAL A C 1
ATOM 589 O O . VAL A 1 83 ? 9.931 -13.055 -7.045 1.00 97.44 83 VAL A O 1
ATOM 592 N N . VAL A 1 84 ? 9.201 -10.986 -6.537 1.00 97.31 84 VAL A N 1
ATOM 593 C CA . VAL A 1 84 ? 9.224 -10.458 -7.907 1.00 97.31 84 VAL A CA 1
ATOM 594 C C . VAL A 1 84 ? 10.130 -9.238 -7.965 1.00 97.31 84 VAL A C 1
ATOM 596 O O . VAL A 1 84 ? 9.900 -8.256 -7.266 1.00 97.31 84 VAL A O 1
ATOM 599 N N . ALA A 1 85 ? 11.161 -9.262 -8.810 1.00 96.81 85 ALA A N 1
ATOM 600 C CA . ALA A 1 85 ? 11.937 -8.055 -9.082 1.00 96.81 85 ALA A CA 1
ATOM 601 C C . ALA A 1 85 ? 11.025 -7.012 -9.742 1.00 96.81 85 ALA A C 1
ATOM 603 O O . ALA A 1 85 ? 10.309 -7.338 -10.689 1.00 96.81 85 ALA A O 1
ATOM 604 N N . ALA A 1 86 ? 11.058 -5.757 -9.289 1.00 95.50 86 ALA A N 1
ATOM 605 C CA . ALA A 1 86 ? 10.102 -4.752 -9.755 1.00 95.50 86 ALA A CA 1
ATOM 606 C C . ALA A 1 86 ? 10.161 -4.537 -11.277 1.00 95.50 86 ALA A C 1
ATOM 608 O O . ALA A 1 86 ? 9.136 -4.359 -11.924 1.00 95.50 86 ALA A O 1
ATOM 609 N N . GLN A 1 87 ? 11.356 -4.632 -11.867 1.00 95.44 87 GLN A N 1
ATOM 610 C CA . GLN A 1 87 ? 11.563 -4.528 -13.316 1.00 95.44 87 GLN A CA 1
ATOM 611 C C . GLN A 1 87 ? 10.932 -5.674 -14.126 1.00 95.44 87 GLN A C 1
ATOM 613 O O . GLN A 1 87 ? 10.677 -5.502 -15.317 1.00 95.44 87 GLN A O 1
ATOM 618 N N . ASP A 1 88 ? 10.710 -6.831 -13.501 1.00 96.56 88 ASP A N 1
ATOM 619 C CA . ASP A 1 88 ? 10.152 -8.022 -14.145 1.00 96.56 88 ASP A CA 1
ATOM 620 C C . ASP A 1 88 ? 8.631 -8.135 -13.953 1.00 96.56 88 ASP A C 1
ATOM 622 O O . ASP A 1 88 ? 7.986 -8.967 -14.599 1.00 96.56 88 ASP A O 1
ATOM 626 N N . SER A 1 89 ? 8.047 -7.303 -13.085 1.00 96.81 89 SER A N 1
ATOM 627 C CA . SER A 1 89 ? 6.607 -7.278 -12.853 1.00 96.81 89 SER A CA 1
ATOM 628 C C . SER A 1 89 ? 5.854 -6.753 -14.080 1.00 96.81 89 SER A C 1
ATOM 630 O O . SER A 1 89 ? 6.145 -5.684 -14.617 1.00 96.81 89 SER A O 1
ATOM 632 N N . ALA A 1 90 ? 4.830 -7.503 -14.492 1.00 95.88 90 ALA A N 1
ATOM 633 C CA . ALA A 1 90 ? 3.872 -7.072 -15.507 1.00 95.88 90 ALA A CA 1
ATOM 634 C C . ALA A 1 90 ? 2.681 -6.293 -14.919 1.00 95.88 90 ALA A C 1
ATOM 636 O O . ALA A 1 90 ? 1.910 -5.720 -15.687 1.00 95.88 90 ALA A O 1
ATOM 637 N N . ASP A 1 91 ? 2.533 -6.295 -13.593 1.00 97.38 91 ASP A N 1
ATOM 638 C CA . ASP A 1 91 ? 1.406 -5.697 -12.871 1.00 97.38 91 ASP A CA 1
ATOM 639 C C . ASP A 1 91 ? 1.750 -4.308 -12.306 1.00 97.38 91 ASP A C 1
ATOM 641 O O . ASP A 1 91 ? 0.869 -3.565 -11.867 1.00 97.38 91 ASP A O 1
ATOM 645 N N . THR A 1 92 ? 3.028 -3.915 -12.360 1.00 97.00 92 THR A N 1
ATOM 646 C CA . THR A 1 92 ? 3.457 -2.562 -12.003 1.00 97.00 92 THR A CA 1
ATOM 647 C C . THR A 1 92 ? 2.826 -1.545 -12.946 1.00 97.00 92 THR A C 1
ATOM 649 O O . THR A 1 92 ? 3.052 -1.554 -14.156 1.00 97.00 92 THR A O 1
ATOM 652 N N . MET A 1 93 ? 2.036 -0.651 -12.360 1.00 97.69 93 MET A N 1
ATOM 653 C CA . MET A 1 93 ? 1.271 0.350 -13.088 1.00 97.69 93 MET A CA 1
ATOM 654 C C . MET A 1 93 ? 2.154 1.504 -13.561 1.00 97.69 93 MET A C 1
ATOM 656 O O . MET A 1 93 ? 3.135 1.877 -12.919 1.00 97.69 93 MET A O 1
ATOM 660 N N . THR A 1 94 ? 1.753 2.105 -14.674 1.00 97.56 94 THR A N 1
ATOM 661 C CA . THR A 1 94 ? 2.170 3.449 -15.077 1.00 97.56 94 THR A CA 1
ATOM 662 C C . THR A 1 94 ? 1.435 4.528 -14.278 1.00 97.56 94 THR A C 1
ATOM 664 O O . THR A 1 94 ? 0.418 4.264 -13.630 1.00 97.56 94 THR A O 1
ATOM 667 N N . GLU A 1 95 ? 1.909 5.777 -14.347 1.00 97.75 95 GLU A N 1
ATOM 668 C CA . GLU A 1 95 ? 1.226 6.906 -13.704 1.00 97.75 95 GLU A CA 1
ATOM 669 C C . GLU A 1 95 ? -0.222 7.078 -14.201 1.00 97.75 95 GLU A C 1
ATOM 671 O O . GLU A 1 95 ? -1.113 7.368 -13.405 1.00 97.75 95 GLU A O 1
ATOM 676 N N . ASP A 1 96 ? -0.481 6.909 -15.503 1.00 97.50 96 ASP A N 1
ATOM 677 C CA . ASP A 1 96 ? -1.842 7.008 -16.060 1.00 97.50 96 ASP A CA 1
ATOM 678 C C . ASP A 1 96 ? -2.756 5.892 -15.527 1.00 97.50 96 ASP A C 1
ATOM 680 O O . ASP A 1 96 ? -3.901 6.138 -15.140 1.00 97.50 96 ASP A O 1
ATOM 684 N N . GLU A 1 97 ? -2.232 4.668 -15.433 1.00 98.31 97 GLU A N 1
ATOM 685 C CA . GLU A 1 97 ? -2.978 3.513 -14.929 1.00 98.31 97 GLU A CA 1
ATOM 686 C C . GLU A 1 97 ? -3.326 3.658 -13.447 1.00 98.31 97 GLU A C 1
ATOM 688 O O . GLU A 1 97 ? -4.485 3.459 -13.081 1.00 98.31 97 GLU A O 1
ATOM 693 N N . VAL A 1 98 ? -2.374 4.066 -12.598 1.00 98.38 98 VAL A N 1
ATOM 694 C CA . VAL A 1 98 ? -2.641 4.225 -11.158 1.00 98.38 98 VAL A CA 1
ATOM 695 C C . VAL A 1 98 ? -3.613 5.373 -10.881 1.00 98.38 98 VAL A C 1
ATOM 697 O O . VAL A 1 98 ? -4.488 5.246 -10.022 1.00 98.38 98 VAL A O 1
ATOM 700 N N . LEU A 1 99 ? -3.526 6.477 -11.633 1.00 98.06 99 LEU A N 1
ATOM 701 C CA . LEU A 1 99 ? -4.490 7.574 -11.527 1.00 98.06 99 LEU A CA 1
ATOM 702 C C . LEU A 1 99 ? -5.893 7.110 -11.936 1.00 98.06 99 LEU A C 1
ATOM 704 O O . LEU A 1 99 ? -6.867 7.417 -11.246 1.00 98.06 99 LEU A O 1
ATOM 708 N N . GLY A 1 100 ? -6.003 6.344 -13.025 1.00 98.00 100 GLY A N 1
ATOM 709 C CA . GLY A 1 100 ? -7.264 5.752 -13.466 1.00 98.00 100 GLY A CA 1
ATOM 710 C C . GLY A 1 100 ? -7.856 4.779 -12.444 1.00 98.00 100 GLY A C 1
ATOM 711 O O . GLY A 1 100 ? -9.055 4.843 -12.156 1.00 98.00 100 GLY A O 1
ATOM 712 N N . GLU A 1 101 ? -7.022 3.919 -11.859 1.00 98.38 101 GLU A N 1
ATOM 713 C CA . GLU A 1 101 ? -7.426 2.930 -10.858 1.00 98.38 101 GLU A CA 1
ATOM 714 C C . GLU A 1 101 ? -7.940 3.599 -9.577 1.00 98.38 101 GLU A C 1
ATOM 716 O O . GLU A 1 101 ? -9.034 3.285 -9.096 1.00 98.38 101 GLU A O 1
ATOM 721 N N . LEU A 1 102 ? -7.197 4.575 -9.046 1.00 98.44 102 LEU A N 1
ATOM 722 C CA . LEU A 1 102 ? -7.587 5.303 -7.839 1.00 98.44 102 LEU A CA 1
ATOM 723 C C . LEU A 1 102 ? -8.822 6.186 -8.075 1.00 98.44 102 LEU A C 1
ATOM 725 O O . LEU A 1 102 ? -9.730 6.202 -7.239 1.00 98.44 102 LEU A O 1
ATOM 729 N N . ALA A 1 103 ? -8.942 6.835 -9.237 1.00 98.06 103 ALA A N 1
ATOM 730 C CA . ALA A 1 103 ? -10.164 7.549 -9.609 1.00 98.06 103 ALA A CA 1
ATOM 731 C C . ALA A 1 103 ? -11.374 6.598 -9.694 1.00 98.06 103 ALA A C 1
ATOM 733 O O . ALA A 1 103 ? -12.439 6.890 -9.151 1.00 98.06 103 ALA A O 1
ATOM 734 N N . GLY A 1 104 ? -11.209 5.406 -10.279 1.00 98.31 104 GLY A N 1
ATOM 735 C CA . GLY A 1 104 ? -12.245 4.364 -10.344 1.00 98.31 104 GLY A CA 1
ATOM 736 C C . GLY A 1 104 ? -12.681 3.795 -8.984 1.00 98.31 104 GLY A C 1
ATOM 737 O O . GLY A 1 104 ? -13.688 3.078 -8.902 1.00 98.31 104 GLY A O 1
ATOM 738 N N . ARG A 1 105 ? -11.938 4.115 -7.920 1.00 98.50 105 ARG A N 1
ATOM 739 C CA . ARG A 1 105 ? -12.207 3.781 -6.513 1.00 98.50 105 ARG A CA 1
ATOM 740 C C . ARG A 1 105 ? -12.719 4.979 -5.701 1.00 98.50 105 ARG A C 1
ATOM 742 O O . ARG A 1 105 ? -12.957 4.848 -4.504 1.00 98.50 105 ARG A O 1
ATOM 749 N N . GLY A 1 106 ? -12.939 6.129 -6.341 1.00 98.19 106 GLY A N 1
ATOM 750 C CA . GLY A 1 106 ? -13.456 7.342 -5.702 1.00 98.19 106 GLY A CA 1
ATOM 751 C C . GLY A 1 106 ? -12.389 8.228 -5.054 1.00 98.19 106 GLY A C 1
ATOM 752 O O . GLY A 1 106 ? -12.732 9.076 -4.236 1.00 98.19 106 GLY A O 1
ATOM 753 N N . PHE A 1 107 ? -11.113 8.055 -5.411 1.00 98.12 107 PHE A N 1
ATOM 754 C CA . PHE A 1 107 ? -9.984 8.844 -4.898 1.00 98.12 107 PHE A CA 1
ATOM 755 C C . PHE A 1 107 ? -9.497 9.908 -5.900 1.00 98.12 107 PHE A C 1
ATOM 757 O O . PHE A 1 107 ? -8.330 10.282 -5.911 1.00 98.12 107 PHE A O 1
ATOM 764 N N . GLU A 1 108 ? -10.387 10.409 -6.758 1.00 94.56 108 GLU A N 1
ATOM 765 C CA . GLU A 1 108 ? -10.075 11.359 -7.842 1.00 94.56 108 GLU A CA 1
ATOM 766 C C . GLU A 1 108 ? -9.504 12.713 -7.386 1.00 94.56 108 GLU A C 1
ATOM 768 O O . GLU A 1 108 ? -8.862 13.406 -8.172 1.00 94.56 108 GLU A O 1
ATOM 773 N N . GLU A 1 109 ? -9.725 13.101 -6.128 1.00 92.00 109 GLU A N 1
ATOM 774 C CA . GLU A 1 109 ? -9.190 14.343 -5.551 1.00 92.00 109 GLU A CA 1
ATOM 775 C C . GLU A 1 109 ? -7.876 14.137 -4.776 1.00 92.00 109 GLU A C 1
ATOM 777 O O . GLU A 1 109 ? -7.294 15.107 -4.280 1.00 92.00 109 GLU A O 1
ATOM 782 N N . CYS A 1 110 ? -7.401 12.894 -4.651 1.00 93.88 110 CYS A N 1
ATOM 783 C CA . CYS A 1 110 ? -6.167 12.582 -3.943 1.00 93.88 110 CYS A CA 1
ATOM 784 C C . CYS A 1 110 ? -4.943 12.926 -4.797 1.00 93.88 110 CYS A C 1
ATOM 786 O O . CYS A 1 110 ? -4.867 12.590 -5.978 1.00 93.88 110 CYS A O 1
ATOM 788 N N . VAL A 1 111 ? -3.945 13.553 -4.172 1.00 95.25 111 VAL A N 1
ATOM 789 C CA . VAL A 1 111 ? -2.619 13.708 -4.780 1.00 95.25 111 VAL A CA 1
ATOM 790 C C . VAL A 1 111 ? -1.902 12.368 -4.683 1.00 95.25 111 VAL A C 1
ATOM 792 O O . VAL A 1 111 ? -1.755 11.826 -3.586 1.00 95.25 111 VAL A O 1
ATOM 795 N N . VAL A 1 112 ? -1.459 11.852 -5.827 1.00 97.56 112 VAL A N 1
ATOM 796 C CA . VAL A 1 112 ? -0.707 10.599 -5.918 1.00 97.56 112 VAL A CA 1
ATOM 797 C C . VAL A 1 112 ? 0.770 10.928 -6.116 1.00 97.56 112 VAL A C 1
ATOM 799 O O . VAL A 1 112 ? 1.112 11.767 -6.949 1.00 97.56 112 VAL A O 1
ATOM 802 N N . THR A 1 113 ? 1.651 10.296 -5.345 1.00 97.44 113 THR A N 1
ATOM 803 C CA . THR A 1 113 ? 3.101 10.503 -5.422 1.00 97.44 113 THR A CA 1
ATOM 804 C C . THR A 1 113 ? 3.871 9.200 -5.594 1.00 97.44 113 THR A C 1
ATOM 806 O O . THR A 1 113 ? 3.378 8.127 -5.249 1.00 97.44 113 THR A O 1
ATOM 809 N N . SER A 1 114 ? 5.098 9.313 -6.105 1.00 94.56 114 SER A N 1
ATOM 810 C CA . SER A 1 114 ? 6.098 8.241 -6.158 1.00 94.56 114 SER A CA 1
ATOM 811 C C . SER A 1 114 ? 7.455 8.738 -5.639 1.00 94.56 114 SER A C 1
ATOM 813 O O . SER A 1 114 ? 7.763 9.932 -5.720 1.00 94.56 114 SER A O 1
ATOM 815 N N . GLU A 1 115 ? 8.250 7.821 -5.080 1.00 93.25 115 GLU A N 1
ATOM 816 C CA . GLU A 1 115 ? 9.559 8.071 -4.449 1.00 93.25 115 GLU A CA 1
ATOM 817 C C . GLU A 1 115 ? 10.687 7.200 -5.038 1.00 93.25 115 GLU A C 1
ATOM 819 O O . GLU A 1 115 ? 11.835 7.301 -4.610 1.00 93.25 115 GLU A O 1
ATOM 824 N N . TYR A 1 116 ? 10.393 6.353 -6.028 1.00 92.44 116 TYR A N 1
ATOM 825 C CA . TYR A 1 116 ? 11.382 5.463 -6.640 1.00 92.44 116 TYR A CA 1
ATOM 826 C C . TYR A 1 116 ? 11.186 5.372 -8.149 1.00 92.44 116 TYR A C 1
ATOM 828 O O . TYR A 1 116 ? 10.061 5.351 -8.647 1.00 92.44 116 TYR A O 1
ATOM 836 N N . THR A 1 117 ? 12.282 5.307 -8.897 1.00 93.75 117 THR A N 1
ATOM 837 C CA . THR A 1 117 ? 12.244 4.918 -10.313 1.00 93.75 117 THR A CA 1
ATOM 838 C C . THR A 1 117 ? 12.098 3.397 -10.435 1.00 93.75 117 THR A C 1
ATOM 840 O O . THR A 1 117 ? 12.370 2.672 -9.478 1.00 93.75 117 THR A O 1
ATOM 843 N N . MET A 1 118 ? 11.718 2.883 -11.612 1.00 94.50 118 MET A N 1
ATOM 844 C CA . MET A 1 118 ? 11.692 1.425 -11.856 1.00 94.50 118 MET A CA 1
ATOM 845 C C . MET A 1 118 ? 13.047 0.738 -11.676 1.00 94.50 118 MET A C 1
ATOM 847 O O . MET A 1 118 ? 13.098 -0.466 -11.440 1.00 94.50 118 MET A O 1
ATOM 851 N N . ASP A 1 119 ? 14.142 1.490 -11.758 1.00 92.62 119 ASP A N 1
ATOM 852 C CA . ASP A 1 119 ? 15.490 0.973 -11.524 1.00 92.62 119 ASP A CA 1
ATOM 853 C C . ASP A 1 119 ? 15.845 0.897 -10.027 1.00 92.62 119 ASP A C 1
ATOM 855 O O . ASP A 1 119 ? 16.955 0.505 -9.676 1.00 92.62 119 ASP A O 1
ATOM 859 N N . GLY A 1 120 ? 14.910 1.256 -9.139 1.00 90.19 120 GLY A N 1
ATOM 860 C CA . GLY A 1 120 ? 15.092 1.251 -7.688 1.00 90.19 120 GLY A CA 1
ATOM 861 C C . GLY A 1 120 ? 15.810 2.492 -7.154 1.00 90.19 120 GLY A C 1
ATOM 862 O O . GLY A 1 120 ? 16.117 2.569 -5.965 1.00 90.19 120 GLY A O 1
ATOM 863 N N . GLU A 1 121 ? 16.077 3.492 -7.999 1.00 92.75 121 GLU A N 1
ATOM 864 C CA . GLU A 1 121 ? 16.723 4.724 -7.554 1.00 92.75 121 GLU A CA 1
ATOM 865 C C . GLU A 1 121 ? 15.736 5.580 -6.762 1.00 92.75 121 GLU A C 1
ATOM 867 O O . GLU A 1 121 ? 14.655 5.924 -7.246 1.00 92.75 121 GLU A O 1
ATOM 872 N N . TYR A 1 122 ? 16.125 5.956 -5.544 1.00 91.19 122 TYR A N 1
ATOM 873 C CA . TYR A 1 122 ? 15.347 6.882 -4.732 1.00 91.19 122 TYR A CA 1
ATOM 874 C C . TYR A 1 122 ? 15.268 8.263 -5.394 1.00 91.19 122 TYR A C 1
ATOM 876 O O . TYR A 1 122 ? 16.283 8.861 -5.767 1.00 91.19 122 TYR A O 1
ATOM 884 N N . ALA A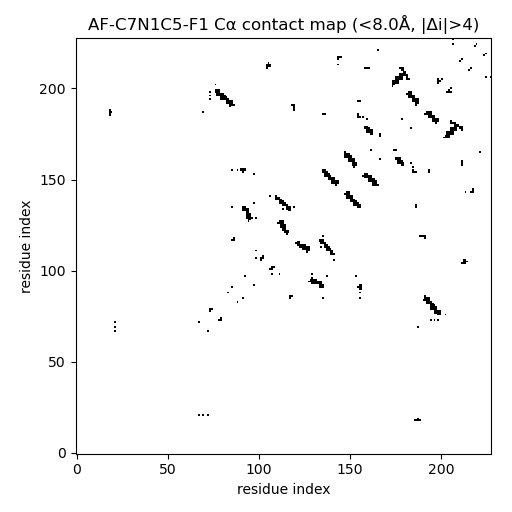 1 123 ? 14.057 8.800 -5.450 1.00 84.88 123 ALA A N 1
ATOM 885 C CA . ALA A 1 123 ? 13.741 10.148 -5.877 1.00 84.88 123 ALA A CA 1
ATOM 886 C C . ALA A 1 123 ? 12.911 10.851 -4.789 1.00 84.88 123 ALA A C 1
ATOM 888 O O . ALA A 1 123 ? 12.153 10.210 -4.063 1.00 84.88 123 ALA A O 1
ATOM 889 N N . PRO A 1 124 ? 13.020 12.183 -4.644 1.00 87.94 124 PRO A N 1
ATOM 890 C CA . PRO A 1 124 ? 12.120 12.906 -3.754 1.00 87.94 124 PRO A CA 1
ATOM 891 C C . PRO A 1 124 ? 10.665 12.696 -4.189 1.00 87.94 124 PRO A C 1
ATOM 893 O O . PRO A 1 124 ? 10.372 12.734 -5.386 1.00 87.94 124 PRO A O 1
ATOM 896 N N . ALA A 1 125 ? 9.771 12.545 -3.207 1.00 90.75 125 ALA A N 1
ATOM 897 C CA . ALA A 1 125 ? 8.340 12.371 -3.431 1.00 90.75 125 ALA A CA 1
ATOM 898 C C . ALA A 1 125 ? 7.808 13.412 -4.423 1.00 90.75 125 ALA A C 1
ATOM 900 O O . ALA A 1 125 ? 7.821 14.616 -4.146 1.00 90.75 125 ALA A O 1
ATOM 901 N N . THR A 1 126 ? 7.366 12.940 -5.584 1.00 90.69 126 THR A N 1
ATOM 902 C CA . THR A 1 126 ? 6.898 13.790 -6.681 1.00 90.69 126 THR A CA 1
ATOM 903 C C . THR A 1 126 ? 5.476 13.403 -7.045 1.00 90.69 126 THR A C 1
ATOM 905 O O . THR A 1 126 ? 5.158 12.219 -7.107 1.00 90.69 126 THR A O 1
A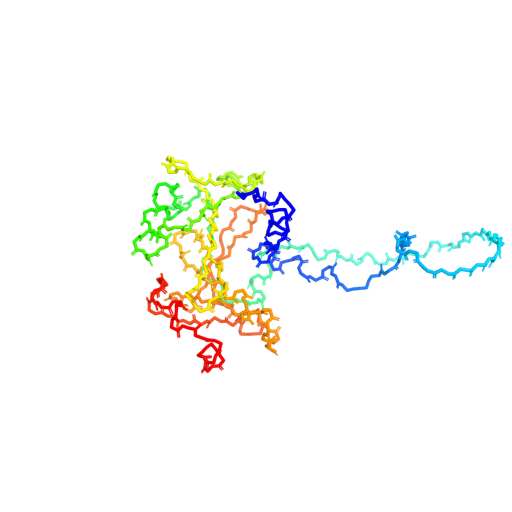TOM 908 N N . GLU A 1 127 ? 4.619 14.406 -7.245 1.00 95.69 127 GLU A N 1
ATOM 909 C CA . GLU A 1 127 ? 3.261 14.208 -7.753 1.00 95.69 127 GLU A CA 1
ATOM 910 C C . GLU A 1 127 ? 3.319 13.631 -9.167 1.00 95.69 127 GLU A C 1
ATOM 912 O O . GLU A 1 127 ? 3.986 14.190 -10.042 1.00 95.69 127 GLU A O 1
ATOM 917 N N . VAL A 1 128 ? 2.625 12.514 -9.366 1.00 93.25 128 VAL A N 1
ATOM 918 C CA . VAL A 1 128 ? 2.519 11.860 -10.670 1.00 93.25 128 VAL A CA 1
ATOM 919 C C . VAL A 1 128 ? 1.578 12.664 -11.560 1.00 93.25 128 VAL A C 1
ATOM 921 O O . VAL A 1 128 ? 0.591 13.234 -11.092 1.00 93.25 128 VAL A O 1
ATOM 924 N N . ALA A 1 129 ? 1.876 12.732 -12.852 1.00 89.62 129 ALA A N 1
ATOM 925 C CA . ALA A 1 129 ? 1.175 13.616 -13.781 1.00 89.62 129 ALA A CA 1
ATOM 926 C C . ALA A 1 129 ? 0.451 12.866 -14.911 1.00 89.62 129 ALA A C 1
ATOM 928 O O . ALA A 1 129 ? -0.073 13.505 -15.827 1.00 89.62 129 ALA A O 1
ATOM 929 N N . GLY A 1 130 ? 0.390 11.533 -14.834 1.00 86.44 130 GLY A N 1
ATOM 930 C CA . GLY A 1 130 ? -0.310 10.683 -15.799 1.00 86.44 130 GLY A CA 1
ATOM 931 C C . GLY A 1 130 ? 0.512 10.412 -17.055 1.00 86.44 130 GLY A C 1
ATOM 932 O O . GLY A 1 130 ? -0.028 10.357 -18.160 1.00 86.44 130 GLY A O 1
ATOM 933 N N . TYR A 1 131 ? 1.834 10.311 -16.912 1.00 88.75 131 TYR A N 1
ATOM 934 C CA . TYR A 1 131 ? 2.709 9.877 -17.995 1.00 88.75 131 TYR A CA 1
ATOM 935 C C . TYR A 1 131 ? 2.744 8.346 -18.126 1.0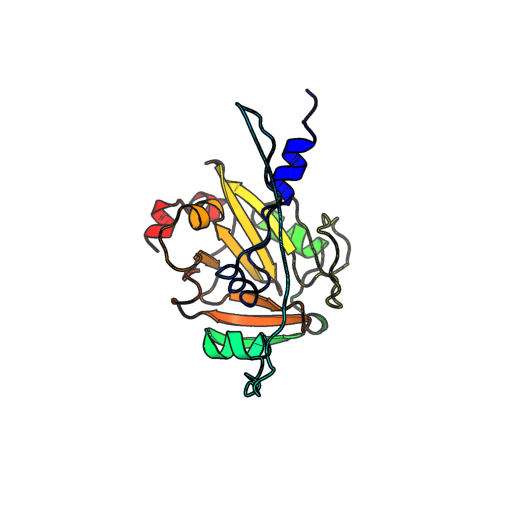0 88.75 131 TYR A C 1
ATOM 937 O O . TYR A 1 131 ? 2.216 7.601 -17.306 1.00 88.75 131 TYR A O 1
ATOM 945 N N . SER A 1 132 ? 3.391 7.858 -19.185 1.00 92.50 132 SER A N 1
ATOM 946 C CA . SER A 1 132 ? 3.606 6.422 -19.410 1.00 92.50 132 SER A CA 1
ATOM 947 C C . SER A 1 132 ? 4.724 5.827 -18.548 1.00 92.50 132 SER A C 1
ATOM 949 O O . SER A 1 132 ? 5.125 4.690 -18.784 1.00 92.50 132 SER A O 1
ATOM 951 N N . ASP A 1 133 ? 5.290 6.611 -17.632 1.00 93.69 133 ASP A N 1
ATOM 952 C CA . ASP A 1 133 ? 6.343 6.154 -16.735 1.00 93.69 133 ASP A CA 1
ATOM 953 C C . ASP A 1 133 ? 5.724 5.280 -15.640 1.00 93.69 133 ASP A C 1
ATOM 955 O O . ASP A 1 133 ? 4.643 5.572 -15.127 1.00 93.69 133 ASP A O 1
ATOM 959 N N . ALA A 1 134 ? 6.398 4.183 -15.318 1.00 95.81 134 ALA A N 1
ATOM 960 C CA . ALA A 1 134 ? 6.025 3.295 -14.228 1.00 95.81 134 ALA A CA 1
ATOM 961 C C . ALA A 1 134 ? 6.899 3.567 -13.007 1.00 95.81 134 ALA A C 1
ATOM 963 O O . ALA A 1 134 ? 8.028 4.055 -13.127 1.00 95.81 134 ALA A O 1
ATOM 964 N N . HIS A 1 135 ? 6.374 3.233 -11.836 1.00 96.00 135 HIS A N 1
ATOM 965 C CA . HIS A 1 135 ? 7.096 3.303 -10.577 1.00 96.00 135 HIS A CA 1
ATOM 966 C C . HIS A 1 135 ? 6.766 2.077 -9.731 1.00 96.00 135 HIS A C 1
ATOM 968 O O . HIS A 1 135 ? 5.617 1.635 -9.732 1.00 96.00 135 HIS A O 1
ATOM 974 N N . PRO A 1 136 ? 7.733 1.547 -8.962 1.00 96.12 136 PRO A N 1
ATOM 975 C CA . PRO A 1 136 ? 7.474 0.379 -8.137 1.00 96.12 136 PRO A CA 1
ATOM 976 C C . PRO A 1 136 ? 6.499 0.698 -6.997 1.00 96.12 136 PRO A C 1
ATOM 978 O O . PRO A 1 136 ? 5.837 -0.195 -6.470 1.00 96.12 136 PRO A O 1
ATOM 981 N N . THR A 1 137 ? 6.400 1.972 -6.608 1.00 96.06 137 THR A N 1
ATOM 982 C CA . THR A 1 137 ? 5.536 2.412 -5.523 1.00 96.06 137 THR A CA 1
ATOM 983 C C . THR A 1 137 ? 4.764 3.674 -5.871 1.00 96.06 137 THR A C 1
ATOM 985 O O . THR A 1 137 ? 5.322 4.653 -6.367 1.00 96.06 137 THR A O 1
ATOM 988 N N . TYR A 1 138 ? 3.477 3.669 -5.526 1.00 97.81 138 TYR A N 1
ATOM 989 C CA . TYR A 1 138 ? 2.649 4.868 -5.486 1.00 97.81 138 TYR A CA 1
ATOM 990 C C . TYR A 1 138 ? 1.987 5.021 -4.122 1.00 97.81 138 TYR A C 1
ATOM 992 O O . TYR A 1 138 ? 1.633 4.035 -3.468 1.00 97.81 138 TYR A O 1
ATOM 1000 N N . LYS A 1 139 ? 1.801 6.273 -3.706 1.00 97.44 139 LYS A N 1
ATOM 1001 C CA . LYS A 1 139 ? 1.169 6.649 -2.442 1.00 97.44 139 LYS A CA 1
ATOM 1002 C C . LYS A 1 139 ? 0.110 7.713 -2.680 1.00 97.44 139 LYS A C 1
ATOM 1004 O O . LYS A 1 139 ? 0.337 8.634 -3.459 1.00 97.44 139 LYS A O 1
ATOM 1009 N N . ALA A 1 140 ? -1.014 7.628 -1.977 1.00 97.19 140 ALA A N 1
ATOM 1010 C CA . ALA A 1 140 ? -2.024 8.680 -1.979 1.00 97.19 140 ALA A CA 1
ATOM 1011 C C . ALA A 1 140 ? -2.589 8.894 -0.575 1.00 97.19 140 ALA A C 1
ATOM 1013 O O . ALA A 1 140 ? -2.816 7.938 0.162 1.00 97.19 140 ALA A O 1
ATOM 1014 N N . GLU A 1 141 ? -2.829 10.145 -0.200 1.00 96.19 141 GLU A N 1
ATOM 1015 C CA . GLU A 1 141 ? -3.466 10.480 1.076 1.00 96.19 141 GLU A CA 1
ATOM 1016 C C . GLU A 1 141 ? -4.962 10.700 0.870 1.00 96.19 141 GLU A C 1
ATOM 1018 O O . GLU A 1 141 ? -5.379 11.497 0.026 1.00 96.19 141 GLU A O 1
ATOM 1023 N N . TYR A 1 142 ? -5.771 10.013 1.669 1.00 97.19 142 TYR A N 1
ATOM 1024 C CA . TYR A 1 142 ? -7.220 10.135 1.665 1.00 97.19 142 TYR A CA 1
ATOM 1025 C C . TYR A 1 142 ? -7.708 10.521 3.059 1.00 97.19 142 TYR A C 1
ATOM 1027 O O . TYR A 1 142 ? -7.330 9.916 4.055 1.00 97.19 142 TYR A O 1
ATOM 1035 N N . THR A 1 143 ? -8.549 11.549 3.149 1.00 96.50 143 THR A N 1
ATOM 1036 C CA . THR A 1 143 ? -9.214 11.922 4.401 1.00 96.50 143 THR A CA 1
ATOM 1037 C C . THR A 1 143 ? -10.706 11.700 4.237 1.00 96.50 143 THR A C 1
ATOM 1039 O O . THR A 1 143 ? -11.337 12.331 3.388 1.00 96.50 143 THR A O 1
ATOM 1042 N N . THR A 1 144 ? -11.261 10.817 5.061 1.00 96.06 144 THR A N 1
ATOM 1043 C CA . THR A 1 144 ? -12.704 10.532 5.089 1.00 96.06 144 THR A CA 1
ATOM 1044 C C . THR A 1 144 ? -13.503 11.793 5.453 1.00 96.06 144 THR A C 1
ATOM 1046 O O . THR A 1 144 ? -12.976 12.703 6.107 1.00 96.06 144 THR A O 1
ATOM 1049 N N . PRO A 1 145 ? -14.810 11.867 5.144 1.00 94.88 145 PRO A N 1
ATOM 1050 C CA . PRO A 1 145 ? -15.676 12.954 5.598 1.00 94.88 145 PRO A CA 1
ATOM 1051 C C . PRO A 1 145 ? -15.733 13.120 7.126 1.00 94.88 145 PRO A C 1
ATOM 1053 O O . PRO A 1 145 ? -16.051 14.212 7.603 1.00 94.88 145 PRO A O 1
ATOM 1056 N N . SER A 1 146 ? -15.435 12.067 7.899 1.00 92.75 146 SER A N 1
ATOM 1057 C CA . SER A 1 146 ? -15.315 12.123 9.363 1.00 92.75 146 SER A CA 1
ATOM 1058 C C . SER A 1 146 ? -13.983 12.695 9.855 1.00 92.75 146 SER A C 1
ATOM 1060 O O . SER A 1 146 ? -13.881 13.028 11.032 1.00 92.75 146 SER A O 1
ATOM 1062 N N . GLY A 1 147 ? -12.999 12.881 8.971 1.00 94.06 147 GLY A N 1
ATOM 1063 C CA . GLY A 1 147 ? -11.684 13.433 9.299 1.00 94.06 147 GLY A CA 1
ATOM 1064 C C . GLY A 1 147 ? -10.602 12.387 9.577 1.00 94.06 147 GLY A C 1
ATOM 1065 O O . GLY A 1 147 ? -9.499 12.766 9.958 1.00 94.06 147 GLY A O 1
ATOM 1066 N N . GLU A 1 148 ? -10.889 11.101 9.367 1.00 94.31 148 GLU A N 1
ATOM 1067 C CA . GLU A 1 148 ? -9.902 10.025 9.508 1.00 94.31 148 GLU A CA 1
ATOM 1068 C C . GLU A 1 148 ? -8.939 10.023 8.325 1.00 94.31 148 GLU A C 1
ATOM 1070 O O . GLU A 1 148 ? -9.383 10.016 7.172 1.00 94.31 148 GLU A O 1
ATOM 1075 N N . LEU A 1 149 ? -7.637 10.016 8.620 1.00 95.75 149 LEU A N 1
ATOM 1076 C CA . LEU A 1 149 ? -6.569 9.985 7.633 1.00 95.75 149 LEU A CA 1
ATOM 1077 C C . LEU A 1 149 ? -6.212 8.544 7.276 1.00 95.75 149 LEU A C 1
ATOM 1079 O O . LEU A 1 149 ? -5.936 7.716 8.148 1.00 95.75 149 LEU A O 1
ATOM 1083 N N . TRP A 1 150 ? -6.141 8.302 5.976 1.00 97.50 150 TRP A N 1
ATOM 1084 C CA . TRP A 1 150 ? -5.710 7.068 5.352 1.00 97.50 150 TRP A CA 1
ATOM 1085 C C . TRP A 1 150 ? -4.568 7.345 4.385 1.00 97.50 150 TRP A C 1
ATOM 1087 O O . TRP A 1 150 ? -4.565 8.354 3.677 1.00 97.50 150 TRP A O 1
ATOM 1097 N N . VAL A 1 151 ? -3.633 6.406 4.310 1.00 97.88 151 VAL A N 1
ATOM 1098 C CA . VAL A 1 151 ? -2.618 6.375 3.259 1.00 97.88 151 VAL A CA 1
ATOM 1099 C C . VAL A 1 151 ? -2.847 5.133 2.415 1.00 97.88 151 VAL A C 1
ATOM 1101 O O . VAL A 1 151 ? -2.813 4.014 2.921 1.00 97.88 151 VAL A O 1
ATOM 1104 N N . LEU A 1 152 ? -3.099 5.341 1.131 1.00 98.50 152 LEU A N 1
ATOM 1105 C CA . LEU A 1 152 ? -3.184 4.295 0.126 1.00 98.50 152 LEU A CA 1
ATOM 1106 C C . LEU A 1 152 ? -1.783 3.986 -0.394 1.00 98.50 152 LEU A C 1
ATOM 1108 O O . LEU A 1 152 ? -1.004 4.905 -0.654 1.00 98.50 152 LEU A O 1
ATOM 1112 N N . PHE A 1 153 ? -1.504 2.704 -0.589 1.00 97.62 153 PHE A N 1
ATOM 1113 C CA . PHE A 1 153 ? -0.300 2.201 -1.237 1.00 97.62 153 PHE A CA 1
ATOM 1114 C C . PHE A 1 153 ? -0.705 1.385 -2.454 1.00 97.62 153 PHE A C 1
ATOM 1116 O O . PHE A 1 153 ? -1.637 0.585 -2.366 1.00 97.62 153 PHE A O 1
ATOM 1123 N N . VAL A 1 154 ? -0.010 1.584 -3.572 1.00 98.25 154 VAL A N 1
ATOM 1124 C CA . VAL A 1 154 ? -0.162 0.746 -4.766 1.00 98.25 154 VAL A CA 1
ATOM 1125 C C . VAL A 1 154 ? 1.199 0.187 -5.135 1.00 98.25 154 VAL A C 1
ATOM 1127 O O . VAL A 1 154 ? 2.046 0.933 -5.631 1.00 98.25 154 VAL A O 1
ATOM 1130 N N . PHE A 1 155 ? 1.405 -1.100 -4.850 1.00 97.25 155 PHE A N 1
ATOM 1131 C CA . PHE A 1 155 ? 2.632 -1.847 -5.143 1.00 97.25 155 PHE A CA 1
ATOM 1132 C C . PHE A 1 155 ? 2.262 -3.057 -5.985 1.00 97.25 155 PHE A C 1
ATOM 1134 O O . PHE A 1 155 ? 1.328 -3.774 -5.632 1.00 97.25 155 PHE A O 1
ATOM 1141 N N . ASP A 1 156 ? 2.983 -3.280 -7.081 1.00 97.00 156 ASP A N 1
ATOM 1142 C CA . ASP A 1 156 ? 2.765 -4.435 -7.958 1.00 97.00 156 ASP A CA 1
ATOM 1143 C C . ASP A 1 156 ? 1.287 -4.632 -8.368 1.00 97.00 156 ASP A C 1
ATOM 1145 O O . ASP A 1 156 ? 0.721 -5.720 -8.294 1.00 97.00 156 ASP A O 1
ATOM 1149 N N . GLY A 1 157 ? 0.609 -3.521 -8.677 1.00 96.81 157 GLY A N 1
ATOM 1150 C CA . GLY A 1 157 ? -0.811 -3.493 -9.045 1.00 96.81 157 GLY A CA 1
ATOM 1151 C C . GLY A 1 157 ? -1.804 -3.710 -7.892 1.00 96.81 157 GLY A C 1
ATOM 1152 O O . GLY A 1 157 ? -3.012 -3.572 -8.092 1.00 96.81 157 GLY A O 1
ATOM 1153 N N . VAL A 1 158 ? -1.331 -3.996 -6.678 1.00 98.00 158 VAL A N 1
ATOM 1154 C CA . VAL A 1 158 ? -2.169 -4.227 -5.496 1.00 98.00 158 VAL A CA 1
ATOM 1155 C C . VAL A 1 158 ? -2.378 -2.930 -4.724 1.00 98.00 158 VAL A C 1
ATOM 1157 O O . VAL A 1 158 ? -1.424 -2.291 -4.284 1.00 98.00 158 VAL A O 1
ATOM 1160 N N . VAL A 1 159 ? -3.646 -2.570 -4.508 1.00 98.56 159 VAL A N 1
ATOM 1161 C CA . VAL A 1 159 ? -4.040 -1.453 -3.641 1.00 98.56 159 VAL A CA 1
ATOM 1162 C C . VAL A 1 159 ? -4.169 -1.948 -2.201 1.00 98.56 159 VAL A C 1
ATOM 1164 O O . VAL A 1 159 ? -4.868 -2.923 -1.934 1.00 98.56 159 VAL A O 1
ATOM 1167 N N . MET A 1 160 ? -3.536 -1.247 -1.264 1.00 98.56 160 MET A N 1
ATOM 1168 C CA . MET A 1 160 ? -3.665 -1.451 0.182 1.00 98.56 160 MET A CA 1
ATOM 1169 C C . MET A 1 160 ? -3.910 -0.111 0.873 1.00 98.56 160 MET A C 1
ATOM 1171 O O . MET A 1 160 ? -3.572 0.943 0.332 1.00 98.56 160 MET A O 1
ATOM 1175 N N . ALA A 1 161 ? -4.470 -0.131 2.081 1.00 98.44 161 ALA A N 1
ATOM 1176 C CA . ALA A 1 161 ? -4.752 1.088 2.831 1.00 98.44 161 ALA A CA 1
ATOM 1177 C C . ALA A 1 161 ? -4.276 1.000 4.285 1.00 98.44 161 ALA A C 1
ATOM 1179 O O . ALA A 1 161 ? -4.572 0.056 5.011 1.00 98.44 161 ALA A O 1
ATOM 1180 N N . ASN A 1 162 ? -3.562 2.026 4.729 1.00 97.75 162 ASN A N 1
ATOM 1181 C CA . ASN A 1 162 ? -3.145 2.225 6.109 1.00 97.75 162 ASN A CA 1
ATOM 1182 C C . ASN A 1 162 ? -4.096 3.225 6.780 1.00 97.75 162 ASN A C 1
ATOM 1184 O O . ASN A 1 162 ? -4.085 4.396 6.388 1.00 97.75 162 ASN A O 1
ATOM 1188 N N . PRO A 1 163 ? -4.886 2.816 7.787 1.00 97.31 163 PRO A N 1
ATOM 1189 C CA . PRO A 1 163 ? -5.668 3.740 8.596 1.00 97.31 163 PRO A CA 1
ATOM 1190 C C . PRO A 1 163 ? -4.739 4.508 9.545 1.00 97.31 163 PRO A C 1
ATOM 1192 O O . PRO A 1 163 ? -4.534 4.120 10.695 1.00 97.31 163 PRO A O 1
ATOM 1195 N N . THR A 1 164 ? -4.132 5.591 9.062 1.00 94.88 164 THR A N 1
ATOM 1196 C CA . THR A 1 164 ? -3.093 6.339 9.783 1.00 94.88 164 THR A CA 1
ATOM 1197 C C . THR A 1 164 ? -3.586 6.885 11.117 1.00 94.88 164 THR A C 1
ATOM 1199 O O . THR A 1 164 ? -2.896 6.715 12.120 1.00 94.88 164 THR A O 1
ATOM 1202 N N . SER A 1 165 ? -4.781 7.486 11.152 1.00 91.31 165 SER A N 1
ATOM 1203 C CA . SER A 1 165 ? -5.375 7.968 12.408 1.00 91.31 165 SER A CA 1
ATOM 1204 C C . SER A 1 165 ? -5.556 6.831 13.418 1.00 91.31 165 SER A C 1
ATOM 1206 O O . SER A 1 165 ? -5.095 6.933 14.552 1.00 91.31 165 SER A O 1
ATOM 1208 N N . TYR A 1 166 ? -6.140 5.709 12.985 1.00 94.81 166 TYR A N 1
ATOM 1209 C CA . TYR A 1 166 ? -6.345 4.534 13.835 1.00 94.81 166 TYR A CA 1
ATOM 1210 C C . TYR A 1 166 ? -5.025 3.982 14.370 1.00 94.81 166 TYR A C 1
ATOM 1212 O O . TYR A 1 166 ? -4.892 3.773 15.567 1.00 94.81 166 TYR A O 1
ATOM 1220 N N . ASN A 1 167 ? -4.031 3.766 13.506 1.00 94.38 167 ASN A N 1
ATOM 1221 C CA . ASN A 1 167 ? -2.748 3.189 13.907 1.00 94.38 167 ASN A CA 1
ATOM 1222 C C . ASN A 1 167 ? -1.977 4.080 14.888 1.00 94.38 167 ASN A C 1
ATOM 1224 O O . ASN A 1 167 ? -1.180 3.570 15.669 1.00 94.38 167 ASN A O 1
ATOM 1228 N N . PHE A 1 168 ? -2.215 5.393 14.868 1.00 90.81 168 PHE A N 1
ATOM 1229 C CA . PHE A 1 168 ? -1.632 6.313 15.840 1.00 90.81 168 PHE A CA 1
ATOM 1230 C C . PHE A 1 168 ? -2.309 6.233 17.218 1.00 90.81 168 PHE A C 1
ATOM 1232 O O . PHE A 1 168 ? -1.660 6.447 18.241 1.00 90.81 168 PHE A O 1
ATOM 1239 N N . GLU A 1 169 ? -3.610 5.944 17.252 1.00 90.06 169 GLU A N 1
ATOM 1240 C CA . GLU A 1 169 ? -4.419 5.928 18.477 1.00 90.06 169 GLU A CA 1
ATOM 1241 C C . GLU A 1 169 ? -4.619 4.524 19.067 1.00 90.06 169 GLU A C 1
ATOM 1243 O O . GLU A 1 169 ? -4.954 4.386 20.247 1.00 90.06 169 GLU A O 1
ATOM 1248 N N . SER A 1 170 ? -4.423 3.485 18.257 1.00 89.94 170 SER A N 1
ATOM 1249 C CA . SER A 1 170 ? -4.656 2.093 18.624 1.00 89.94 170 SER A CA 1
ATOM 1250 C C . SER A 1 170 ? -3.715 1.639 19.736 1.00 89.94 170 SER A C 1
ATOM 1252 O O . SER A 1 170 ? -2.551 2.028 19.815 1.00 89.94 170 SER A O 1
ATOM 1254 N N . THR A 1 171 ? -4.222 0.753 20.592 1.00 89.19 171 THR A N 1
ATOM 1255 C CA . THR A 1 171 ? -3.427 0.075 21.622 1.00 89.19 171 THR A CA 1
ATOM 1256 C C . THR A 1 171 ? -2.927 -1.296 21.170 1.00 89.19 171 THR A C 1
ATOM 1258 O O . THR A 1 171 ? -2.479 -2.075 22.010 1.00 89.19 171 THR A O 1
ATOM 1261 N N . ARG A 1 172 ? -3.083 -1.649 19.886 1.00 88.56 172 ARG A N 1
ATOM 1262 C CA . ARG A 1 172 ? -2.540 -2.895 19.334 1.00 88.56 172 ARG A CA 1
ATOM 1263 C C . ARG A 1 172 ? -1.012 -2.833 19.321 1.00 88.56 172 ARG A C 1
ATOM 1265 O O . ARG A 1 172 ? -0.426 -1.795 19.036 1.00 88.56 172 ARG A O 1
ATOM 1272 N N . ASP A 1 173 ? -0.383 -3.975 19.586 1.00 91.19 173 ASP A N 1
ATOM 1273 C CA . ASP A 1 173 ? 1.081 -4.105 19.559 1.00 91.19 173 ASP A CA 1
ATOM 1274 C C . ASP A 1 173 ? 1.652 -4.067 18.128 1.00 91.19 173 ASP A C 1
ATOM 1276 O O . ASP A 1 173 ? 2.853 -3.881 17.941 1.00 91.19 173 ASP A O 1
ATOM 1280 N N . VAL A 1 174 ? 0.792 -4.246 17.120 1.00 93.06 174 VAL A N 1
ATOM 1281 C CA . VAL A 1 174 ? 1.141 -4.272 15.696 1.00 93.06 174 VAL A CA 1
ATOM 1282 C C . VAL A 1 174 ? 0.276 -3.302 14.903 1.00 93.06 174 VAL A C 1
ATOM 1284 O O . VAL A 1 174 ? -0.871 -3.022 15.261 1.00 93.06 174 VAL A O 1
ATOM 1287 N N . GLN A 1 175 ? 0.820 -2.828 13.784 1.00 94.69 175 GLN A N 1
ATOM 1288 C CA . GLN A 1 175 ? 0.095 -1.977 12.850 1.00 94.69 175 GLN A CA 1
ATOM 1289 C C . GLN A 1 175 ? -1.048 -2.749 12.177 1.00 94.69 175 GLN A C 1
ATOM 1291 O O . GLN A 1 175 ? -0.950 -3.949 11.918 1.00 94.69 175 GLN A O 1
ATOM 1296 N N . THR A 1 176 ? -2.124 -2.034 11.862 1.00 96.00 176 THR A N 1
ATOM 1297 C CA . THR A 1 176 ? -3.220 -2.525 11.028 1.00 96.00 176 THR A CA 1
ATOM 1298 C C . THR A 1 176 ? -3.072 -2.036 9.592 1.00 96.00 176 THR A C 1
ATOM 1300 O O . THR A 1 176 ? -2.839 -0.849 9.362 1.00 96.00 176 THR A O 1
ATOM 1303 N N . VAL A 1 177 ? -3.248 -2.928 8.622 1.00 97.94 177 VAL A N 1
ATOM 1304 C CA . VAL A 1 177 ? -3.351 -2.603 7.191 1.00 97.94 177 VAL A CA 1
ATOM 1305 C C . VAL A 1 177 ? -4.621 -3.235 6.640 1.00 97.94 177 VAL A C 1
ATOM 1307 O O . VAL A 1 177 ? -4.974 -4.353 6.998 1.00 97.94 177 VAL A O 1
ATOM 1310 N N . VAL A 1 178 ? -5.315 -2.514 5.768 1.00 98.56 178 VAL A N 1
ATOM 1311 C CA . VAL A 1 178 ? -6.480 -3.008 5.039 1.00 98.56 178 VAL A CA 1
ATOM 1312 C C . VAL A 1 178 ? -6.036 -3.503 3.664 1.00 98.56 178 VAL A C 1
ATOM 1314 O O . VAL A 1 178 ? -5.328 -2.790 2.949 1.00 98.56 178 VAL A O 1
ATOM 1317 N N . SER A 1 179 ? -6.466 -4.709 3.297 1.00 98.19 179 SER A N 1
ATOM 1318 C CA . SER A 1 179 ? -6.160 -5.362 2.017 1.00 98.19 179 SER A CA 1
ATOM 1319 C C . SER A 1 179 ? -7.423 -5.985 1.413 1.00 98.19 179 SER A C 1
ATOM 1321 O O . SER A 1 179 ? -8.375 -6.308 2.123 1.00 98.19 179 SER A O 1
ATOM 1323 N N . GLU A 1 180 ? -7.441 -6.171 0.093 1.00 98.50 180 GLU A N 1
ATOM 1324 C CA . GLU A 1 180 ? -8.502 -6.921 -0.605 1.00 98.50 180 GLU A CA 1
ATOM 1325 C C . GLU A 1 180 ? -8.324 -8.450 -0.480 1.00 98.50 180 GLU A C 1
ATOM 1327 O O . GLU A 1 180 ? -9.155 -9.244 -0.924 1.00 98.50 180 GLU A O 1
ATOM 1332 N N . SER A 1 181 ? -7.230 -8.882 0.151 1.00 96.88 181 SER A N 1
ATOM 1333 C CA . SER A 1 181 ? -6.886 -10.282 0.396 1.00 96.88 181 SER A CA 1
ATOM 1334 C C . SER A 1 181 ? -6.2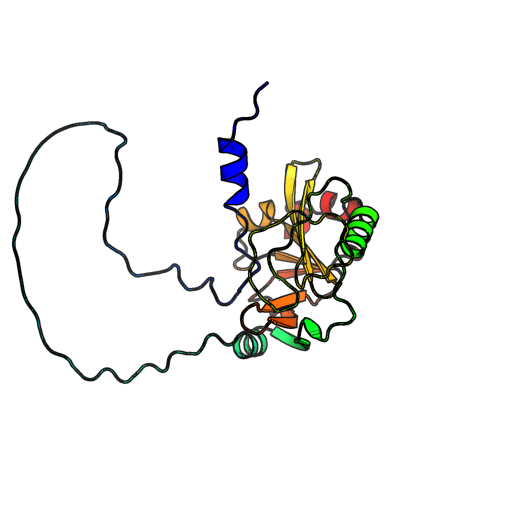81 -10.466 1.793 1.00 96.88 181 SER A C 1
ATOM 1336 O O . SER A 1 181 ? -6.041 -9.496 2.505 1.00 96.88 181 SER A O 1
ATOM 1338 N N . GLU A 1 182 ? -6.020 -11.712 2.190 1.00 96.31 182 GLU A N 1
ATOM 1339 C CA . GLU A 1 182 ? -5.249 -12.015 3.408 1.00 96.31 182 GLU A CA 1
ATOM 1340 C C . GLU A 1 182 ? -3.756 -11.659 3.253 1.00 96.31 182 GLU A C 1
ATOM 1342 O O . GLU A 1 182 ? -3.040 -11.525 4.243 1.00 96.31 182 GLU A O 1
ATOM 1347 N N . SER A 1 183 ? -3.286 -11.491 2.013 1.00 95.31 183 SER A N 1
ATOM 1348 C CA . SER A 1 183 ? -1.913 -11.106 1.697 1.00 95.31 183 SER A CA 1
ATOM 1349 C C . SER A 1 183 ? -1.737 -9.599 1.530 1.00 95.31 183 SER A C 1
ATOM 1351 O O . SER A 1 183 ? -2.677 -8.853 1.235 1.00 95.31 183 SER A O 1
ATOM 1353 N N . VAL A 1 184 ? -0.491 -9.166 1.675 1.00 97.75 184 VAL A N 1
ATOM 1354 C CA . VAL A 1 184 ? -0.019 -7.817 1.362 1.00 97.75 184 VAL A CA 1
ATOM 1355 C C . VAL A 1 184 ? 1.184 -7.904 0.432 1.00 97.75 184 VAL A C 1
ATOM 1357 O O . VAL A 1 184 ? 1.879 -8.922 0.387 1.00 97.75 184 VAL A O 1
ATOM 1360 N N . VAL A 1 185 ? 1.440 -6.815 -0.285 1.00 97.62 185 VAL A N 1
ATOM 1361 C CA . VAL A 1 185 ? 2.670 -6.641 -1.056 1.00 97.62 185 VAL A CA 1
ATOM 1362 C C . VAL A 1 185 ? 3.558 -5.675 -0.298 1.00 97.62 185 VAL A C 1
ATOM 1364 O O . VAL A 1 185 ? 3.112 -4.609 0.116 1.00 97.62 185 VAL A O 1
ATOM 1367 N N . ALA A 1 186 ? 4.820 -6.026 -0.116 1.00 95.12 186 ALA A N 1
ATOM 1368 C CA . ALA A 1 186 ? 5.822 -5.112 0.402 1.00 95.12 186 ALA A CA 1
ATOM 1369 C C . ALA A 1 186 ? 6.908 -4.881 -0.645 1.00 95.12 186 ALA A C 1
ATOM 1371 O O . ALA A 1 186 ? 7.218 -5.772 -1.428 1.00 95.12 186 ALA A O 1
ATOM 1372 N N . TYR A 1 187 ? 7.496 -3.689 -0.649 1.00 95.12 187 TYR A N 1
ATOM 1373 C CA . TYR A 1 187 ? 8.587 -3.336 -1.549 1.00 95.12 187 TYR A CA 1
ATOM 1374 C C . TYR A 1 187 ? 9.876 -3.130 -0.751 1.00 95.12 187 TYR A C 1
ATOM 1376 O O . TYR A 1 187 ? 9.912 -2.327 0.187 1.00 95.12 187 TYR A O 1
ATOM 1384 N N . ASP A 1 188 ? 10.932 -3.851 -1.125 1.00 94.69 188 ASP A N 1
ATOM 1385 C CA . ASP A 1 188 ? 12.289 -3.604 -0.652 1.00 94.69 188 ASP A CA 1
ATOM 1386 C C . ASP A 1 188 ? 13.062 -2.781 -1.685 1.00 94.69 188 ASP A C 1
ATOM 1388 O O . ASP A 1 188 ? 13.347 -3.239 -2.792 1.00 94.69 188 ASP A O 1
ATOM 1392 N N . SER A 1 189 ? 13.437 -1.563 -1.302 1.00 90.88 189 SER A N 1
ATOM 1393 C CA . SER A 1 189 ? 14.172 -0.649 -2.176 1.00 90.88 189 SER A CA 1
ATOM 1394 C C . SER A 1 189 ? 15.657 -0.985 -2.299 1.00 90.88 189 SER A C 1
ATOM 1396 O O . SER A 1 189 ? 16.290 -0.537 -3.251 1.00 90.88 189 SER A O 1
ATOM 1398 N N . GLN A 1 190 ? 16.223 -1.781 -1.384 1.00 90.44 190 GLN A N 1
ATOM 1399 C CA . GLN A 1 190 ? 17.631 -2.182 -1.465 1.00 90.44 190 GLN A CA 1
ATOM 1400 C C . GLN A 1 190 ? 17.865 -3.178 -2.602 1.00 90.44 190 GLN A C 1
ATOM 1402 O O . GLN A 1 190 ? 18.856 -3.078 -3.326 1.00 90.44 190 GLN A O 1
ATOM 1407 N N . THR A 1 191 ? 16.937 -4.121 -2.770 1.00 91.94 191 THR A N 1
ATOM 1408 C CA . THR A 1 191 ? 16.978 -5.148 -3.819 1.00 91.94 191 THR A CA 1
ATOM 1409 C C . THR A 1 191 ? 16.006 -4.883 -4.971 1.00 91.94 191 THR A C 1
ATOM 1411 O O . THR A 1 191 ? 15.947 -5.685 -5.901 1.00 91.94 191 THR A O 1
ATOM 1414 N N . ASN A 1 192 ? 15.265 -3.768 -4.938 1.00 94.69 192 ASN A N 1
ATOM 1415 C CA . ASN A 1 192 ? 14.243 -3.397 -5.924 1.00 94.69 192 ASN A CA 1
ATOM 1416 C C . ASN A 1 192 ? 13.252 -4.549 -6.192 1.00 94.69 192 ASN A C 1
ATOM 1418 O O . ASN A 1 192 ? 13.051 -4.978 -7.331 1.00 94.69 192 ASN A O 1
ATOM 1422 N N . THR A 1 193 ? 12.701 -5.111 -5.115 1.00 96.19 193 THR A N 1
ATOM 1423 C CA . THR A 1 193 ? 11.955 -6.377 -5.142 1.00 96.19 193 THR A CA 1
ATOM 1424 C C . THR A 1 193 ? 10.650 -6.270 -4.360 1.00 96.19 193 THR A C 1
ATOM 1426 O O . THR A 1 193 ? 10.608 -5.718 -3.260 1.00 96.19 193 THR A O 1
ATOM 1429 N N . PHE A 1 194 ? 9.584 -6.827 -4.926 1.00 97.81 194 PHE A N 1
ATOM 1430 C CA . PHE A 1 194 ? 8.305 -7.042 -4.271 1.00 97.81 194 PHE A CA 1
ATOM 1431 C C . PHE A 1 194 ? 8.270 -8.390 -3.558 1.00 97.81 194 PHE A C 1
ATOM 1433 O O . PHE A 1 194 ? 8.692 -9.410 -4.103 1.00 97.81 194 PHE A O 1
ATOM 1440 N N . TYR A 1 195 ? 7.700 -8.388 -2.359 1.00 97.38 195 TYR A N 1
ATOM 1441 C CA . TYR A 1 195 ? 7.406 -9.573 -1.567 1.00 97.38 195 TYR A CA 1
ATOM 1442 C C . TYR A 1 195 ? 5.896 -9.664 -1.381 1.00 97.38 195 TYR A C 1
ATOM 1444 O O . TYR A 1 195 ? 5.297 -8.822 -0.709 1.00 97.38 195 TYR A O 1
ATOM 1452 N N . HIS A 1 196 ? 5.287 -10.689 -1.970 1.00 97.62 196 HIS A N 1
ATOM 1453 C CA . HIS A 1 196 ? 3.887 -11.037 -1.741 1.00 97.62 196 HIS A CA 1
ATOM 1454 C C . HIS A 1 196 ? 3.831 -11.995 -0.567 1.00 97.62 196 HIS A C 1
ATOM 1456 O O . HIS A 1 196 ? 4.398 -13.087 -0.632 1.00 97.62 196 HIS A O 1
ATOM 1462 N N . VAL A 1 197 ? 3.180 -11.592 0.518 1.00 97.44 197 VAL A N 1
ATOM 1463 C CA . VAL A 1 197 ? 3.260 -12.325 1.784 1.00 97.44 197 VAL A CA 1
ATOM 1464 C C . VAL A 1 197 ? 1.923 -12.368 2.505 1.00 97.44 197 VAL A C 1
ATOM 1466 O O . VAL A 1 197 ? 1.147 -11.415 2.451 1.00 97.44 197 VAL A O 1
ATOM 1469 N N . VAL A 1 198 ? 1.677 -13.453 3.239 1.00 98.06 198 VAL A N 1
ATOM 1470 C CA . VAL A 1 198 ? 0.687 -13.475 4.323 1.00 98.06 198 VAL A CA 1
ATOM 1471 C C . VAL A 1 198 ? 1.452 -13.251 5.629 1.00 98.06 198 VAL A C 1
ATOM 1473 O O . VAL A 1 198 ? 2.148 -14.156 6.095 1.00 98.06 198 VAL A O 1
ATOM 1476 N N . PRO A 1 199 ? 1.417 -12.040 6.206 1.00 95.75 199 PRO A N 1
ATOM 1477 C CA . PRO A 1 199 ? 2.189 -11.734 7.400 1.00 95.75 199 PRO A CA 1
ATOM 1478 C C . PRO A 1 199 ? 1.648 -12.500 8.606 1.00 95.75 199 PRO A C 1
ATOM 1480 O O . PRO A 1 199 ? 0.439 -12.672 8.763 1.00 95.75 199 PRO A O 1
ATOM 1483 N N . HIS A 1 200 ? 2.540 -12.928 9.499 1.00 95.56 200 HIS A N 1
ATOM 1484 C CA . HIS A 1 200 ? 2.111 -13.442 10.794 1.00 95.56 200 HIS A CA 1
ATOM 1485 C C . HIS A 1 200 ? 1.389 -12.330 11.573 1.00 95.56 200 HIS A C 1
ATOM 1487 O O . HIS A 1 200 ? 1.846 -11.186 11.599 1.00 95.56 200 HIS A O 1
ATOM 1493 N N . GLU A 1 201 ? 0.312 -12.670 12.286 1.00 92.06 201 GLU A N 1
ATOM 1494 C CA . GLU A 1 201 ? -0.470 -11.695 13.071 1.00 92.06 201 GLU A CA 1
ATOM 1495 C C . GLU A 1 201 ? 0.366 -10.953 14.127 1.00 92.06 201 GLU A C 1
ATOM 1497 O O . GLU A 1 201 ? 0.034 -9.836 14.514 1.00 92.06 201 GLU A O 1
ATOM 1502 N N . SER A 1 202 ? 1.472 -11.552 14.587 1.00 91.81 202 SER A N 1
ATOM 1503 C CA . SER A 1 202 ? 2.422 -10.917 15.507 1.00 91.81 202 SER A CA 1
ATOM 1504 C C . SER A 1 202 ? 3.253 -9.799 14.873 1.00 91.81 202 SER A C 1
ATOM 1506 O O . SER A 1 202 ? 4.008 -9.147 15.585 1.00 91.81 202 SER A O 1
ATOM 1508 N N . MET A 1 203 ? 3.151 -9.606 13.557 1.00 93.56 203 MET A N 1
ATOM 1509 C CA . MET A 1 203 ? 3.944 -8.651 12.782 1.00 93.56 203 MET A CA 1
ATOM 1510 C C . MET A 1 203 ? 3.069 -7.597 12.116 1.00 93.56 203 MET A C 1
ATOM 1512 O O . MET A 1 203 ? 3.407 -6.415 12.144 1.00 93.56 203 MET A O 1
ATOM 1516 N N . LEU A 1 204 ? 1.937 -8.011 11.547 1.00 94.69 204 LEU A N 1
ATOM 1517 C CA . LEU A 1 204 ? 0.982 -7.107 10.922 1.00 94.69 204 LEU A CA 1
ATOM 1518 C C . LEU A 1 204 ? -0.432 -7.658 11.076 1.00 94.69 204 LEU A C 1
ATOM 1520 O O . LEU A 1 204 ? -0.693 -8.819 10.768 1.00 94.69 204 LEU A O 1
ATOM 1524 N N . HIS A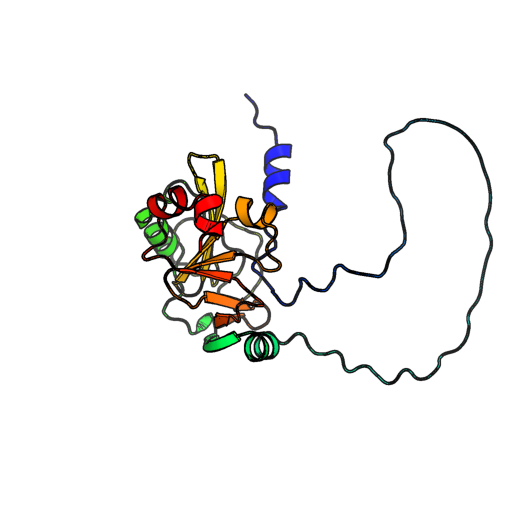 1 205 ? -1.356 -6.811 11.516 1.00 96.00 205 HIS A N 1
ATOM 1525 C CA . HIS A 1 205 ? -2.769 -7.151 11.523 1.00 96.00 205 HIS A CA 1
ATOM 1526 C C . HIS A 1 205 ? -3.396 -6.755 10.181 1.00 96.00 205 HIS A C 1
ATOM 1528 O O . HIS A 1 205 ? -3.482 -5.570 9.855 1.00 96.00 205 HIS A O 1
ATOM 1534 N N . VAL A 1 206 ? -3.824 -7.742 9.392 1.00 96.94 206 VAL A N 1
ATOM 1535 C CA . VAL A 1 206 ? -4.451 -7.506 8.085 1.00 96.94 206 VAL A CA 1
ATOM 1536 C C . VAL A 1 206 ? -5.968 -7.561 8.221 1.00 96.94 206 VAL A C 1
ATOM 1538 O O . VAL A 1 206 ? -6.543 -8.594 8.557 1.00 96.94 206 VAL A O 1
ATOM 1541 N N . VAL A 1 207 ? -6.625 -6.442 7.927 1.00 97.75 207 VAL A N 1
ATOM 1542 C CA . VAL A 1 207 ? -8.081 -6.350 7.833 1.00 97.75 207 VAL A CA 1
ATOM 1543 C C . VAL A 1 207 ? -8.489 -6.548 6.380 1.00 97.75 207 VAL A C 1
ATOM 1545 O O . VAL A 1 207 ? -8.263 -5.686 5.532 1.00 97.75 207 VAL A O 1
ATOM 1548 N N . GLN A 1 208 ? -9.128 -7.676 6.090 1.00 97.81 208 GLN A N 1
ATOM 1549 C CA . GLN A 1 208 ? -9.607 -7.957 4.743 1.00 97.81 208 GLN A CA 1
ATOM 1550 C C . GLN A 1 208 ? -10.942 -7.250 4.450 1.00 97.81 208 GLN A C 1
ATOM 1552 O O . GLN A 1 208 ? -11.877 -7.266 5.264 1.00 97.81 208 GLN A O 1
ATOM 1557 N N . VAL A 1 209 ? -11.046 -6.664 3.258 1.00 98.38 209 VAL A N 1
ATOM 1558 C CA . VAL A 1 209 ? -12.283 -6.123 2.672 1.00 98.38 209 VAL A CA 1
ATOM 1559 C C . VAL A 1 209 ? -12.493 -6.663 1.259 1.00 98.38 209 VAL A C 1
ATOM 1561 O O . VAL A 1 209 ? -11.559 -7.148 0.637 1.00 98.38 209 VAL A O 1
ATOM 1564 N N . ASP A 1 210 ? -13.715 -6.567 0.731 1.00 97.94 210 ASP A N 1
ATOM 1565 C CA . ASP A 1 210 ? -13.997 -7.008 -0.645 1.00 97.94 210 ASP A CA 1
ATOM 1566 C C . ASP A 1 210 ? -13.352 -6.085 -1.689 1.00 97.94 210 ASP A C 1
ATOM 1568 O O . ASP A 1 210 ? -12.940 -6.537 -2.756 1.00 97.94 210 ASP A O 1
ATOM 1572 N N . ARG A 1 211 ? -13.319 -4.777 -1.399 1.00 98.19 211 ARG A N 1
ATOM 1573 C CA . ARG A 1 211 ? -12.715 -3.755 -2.251 1.00 98.19 211 ARG A CA 1
ATOM 1574 C C . ARG A 1 211 ? -12.280 -2.549 -1.428 1.00 98.19 211 ARG A C 1
ATOM 1576 O O . ARG A 1 211 ? -13.018 -2.095 -0.561 1.00 98.19 211 ARG A O 1
ATOM 1583 N N . ILE A 1 212 ? -11.120 -1.990 -1.737 1.00 98.75 212 ILE A N 1
ATOM 1584 C CA . ILE A 1 212 ? -10.663 -0.705 -1.215 1.00 98.75 212 ILE A CA 1
ATOM 1585 C C . ILE A 1 212 ? -11.161 0.397 -2.147 1.00 98.75 212 ILE A C 1
ATOM 1587 O O . ILE A 1 212 ? -10.617 0.641 -3.225 1.00 98.75 212 ILE A O 1
ATOM 1591 N N . ASP A 1 213 ? -12.224 1.065 -1.725 1.00 98.69 213 ASP A N 1
ATOM 1592 C CA . ASP A 1 213 ? -12.750 2.278 -2.337 1.00 98.69 213 ASP A CA 1
ATOM 1593 C C . ASP A 1 213 ? -13.143 3.290 -1.254 1.00 98.69 213 ASP A C 1
ATOM 1595 O O . ASP A 1 213 ? -13.208 2.955 -0.067 1.00 98.69 213 ASP A O 1
ATOM 1599 N N . ALA A 1 214 ? -13.373 4.542 -1.652 1.00 98.44 214 ALA A N 1
ATOM 1600 C CA . ALA A 1 214 ? -13.692 5.629 -0.728 1.00 98.44 214 ALA A CA 1
ATOM 1601 C C . ALA A 1 214 ? -14.891 5.287 0.174 1.00 98.44 214 ALA A C 1
ATOM 1603 O O . ALA A 1 214 ? -14.842 5.493 1.382 1.00 98.44 214 ALA A O 1
ATOM 1604 N N . ALA A 1 215 ? -15.934 4.672 -0.393 1.00 98.19 215 ALA A N 1
ATOM 1605 C CA . ALA A 1 215 ? -17.123 4.272 0.356 1.00 98.19 215 ALA A CA 1
ATOM 1606 C C . ALA A 1 215 ? -16.821 3.203 1.420 1.00 98.19 215 ALA A C 1
ATOM 1608 O O . ALA A 1 215 ? -17.397 3.240 2.509 1.00 98.19 215 ALA A O 1
ATOM 1609 N N . THR A 1 216 ? -15.930 2.258 1.119 1.00 98.31 216 THR A N 1
ATOM 1610 C CA . THR A 1 216 ? -15.500 1.232 2.071 1.00 98.31 216 THR A CA 1
ATOM 1611 C C . THR A 1 216 ? -14.657 1.837 3.186 1.00 98.31 216 THR A C 1
ATOM 1613 O O . THR A 1 216 ? -14.924 1.563 4.355 1.00 98.31 216 THR A O 1
ATOM 1616 N N . LEU A 1 217 ? -13.687 2.697 2.858 1.00 98.25 217 LEU A N 1
ATOM 1617 C CA . LEU A 1 217 ? -12.841 3.344 3.868 1.00 98.25 217 LEU A CA 1
ATOM 1618 C C . LEU A 1 217 ? -13.640 4.290 4.776 1.00 98.25 217 LEU A C 1
ATOM 1620 O O . LEU A 1 217 ? -13.422 4.296 5.984 1.00 98.25 217 LEU A O 1
ATOM 1624 N N . ASP A 1 218 ? -14.629 5.003 4.233 1.00 97.56 218 ASP A N 1
ATOM 1625 C CA . ASP A 1 218 ? -15.563 5.832 5.008 1.00 97.56 218 ASP A CA 1
ATOM 1626 C C . ASP A 1 218 ? -16.398 5.023 6.013 1.00 97.56 218 ASP A C 1
ATOM 1628 O O . ASP A 1 218 ? -16.834 5.550 7.039 1.00 97.56 218 ASP A O 1
ATOM 1632 N N . ALA A 1 219 ? -16.646 3.742 5.725 1.00 97.12 219 ALA A N 1
ATOM 1633 C CA . ALA A 1 219 ? -17.397 2.847 6.599 1.00 97.12 219 ALA A CA 1
ATOM 1634 C C . ALA A 1 219 ? -16.526 2.172 7.676 1.00 97.12 219 ALA A C 1
ATOM 1636 O O . ALA A 1 219 ? -17.064 1.696 8.681 1.00 97.12 219 ALA A O 1
ATOM 1637 N N . LEU A 1 220 ? -15.202 2.129 7.494 1.00 96.62 220 LEU A N 1
ATOM 1638 C CA . LEU A 1 220 ? -14.250 1.548 8.442 1.00 96.62 220 LEU A CA 1
ATOM 1639 C C . LEU A 1 220 ? -13.903 2.550 9.552 1.00 96.62 220 LEU A C 1
ATOM 1641 O O . LEU A 1 220 ? -12.817 3.124 9.587 1.00 96.62 220 LEU A O 1
ATOM 1645 N N . THR A 1 221 ? -14.837 2.755 10.484 1.00 91.94 221 THR A N 1
ATOM 1646 C CA . THR A 1 221 ? -14.575 3.559 11.689 1.00 91.94 221 THR A CA 1
ATOM 1647 C C . THR A 1 221 ? -13.567 2.871 12.612 1.00 91.94 221 THR A C 1
ATOM 1649 O O . THR A 1 221 ? -13.349 1.662 12.517 1.00 91.94 221 THR A O 1
ATOM 1652 N N . VAL A 1 222 ? -13.012 3.617 13.572 1.00 90.19 222 VAL A N 1
ATOM 1653 C CA . VAL A 1 222 ? -12.169 3.061 14.647 1.00 90.19 222 VAL A CA 1
ATOM 1654 C C . VAL A 1 222 ? -12.850 1.868 15.329 1.00 90.19 222 VAL A C 1
ATOM 1656 O O . VAL A 1 222 ? -12.236 0.815 15.479 1.00 90.19 222 VAL A O 1
ATOM 1659 N N . GLU A 1 223 ? -14.143 1.972 15.667 1.00 90.00 223 GLU A N 1
ATOM 1660 C CA . GLU A 1 223 ? -14.852 0.860 16.314 1.00 90.00 223 GLU A CA 1
ATOM 1661 C C . GLU A 1 223 ? -15.125 -0.328 15.381 1.00 90.00 223 GLU A C 1
ATOM 1663 O O . GLU A 1 223 ? -15.413 -1.427 15.857 1.00 90.00 223 GLU A O 1
ATOM 1668 N N . GLU A 1 224 ? -15.146 -0.126 14.062 1.00 93.75 224 GLU A N 1
ATOM 1669 C CA . GLU A 1 224 ? -15.237 -1.220 13.091 1.00 93.75 224 GLU A CA 1
ATOM 1670 C C . GLU A 1 224 ? -13.885 -1.915 12.925 1.00 93.75 224 GLU A C 1
ATOM 1672 O O . GLU A 1 224 ? -13.852 -3.143 12.938 1.00 93.75 224 GLU A O 1
ATOM 1677 N N . LEU A 1 225 ? -12.789 -1.156 12.853 1.00 94.44 225 LEU A N 1
ATOM 1678 C CA . LEU A 1 225 ? -11.429 -1.697 12.809 1.00 94.44 225 LEU A CA 1
ATOM 1679 C C . LEU A 1 225 ? -11.094 -2.493 14.079 1.00 94.44 225 LEU A C 1
ATOM 1681 O O . LEU A 1 225 ? -10.553 -3.585 13.981 1.00 94.44 225 LEU A O 1
ATOM 1685 N N . ASP A 1 226 ? -11.506 -2.028 15.261 1.00 91.75 226 ASP A N 1
ATOM 1686 C CA . ASP A 1 226 ? -11.309 -2.769 16.516 1.00 91.75 226 ASP A CA 1
ATOM 1687 C C . ASP A 1 226 ? -12.088 -4.089 16.596 1.00 91.75 226 ASP A C 1
ATOM 1689 O O . ASP A 1 226 ? -11.714 -4.985 17.355 1.00 91.75 226 ASP A O 1
ATOM 1693 N N . ARG A 1 227 ? -13.199 -4.206 15.858 1.00 91.44 227 ARG A N 1
ATOM 1694 C CA . ARG A 1 227 ? -14.038 -5.415 15.837 1.00 91.44 227 ARG A CA 1
ATOM 1695 C C . ARG A 1 227 ? -13.529 -6.488 14.879 1.00 91.44 227 ARG A C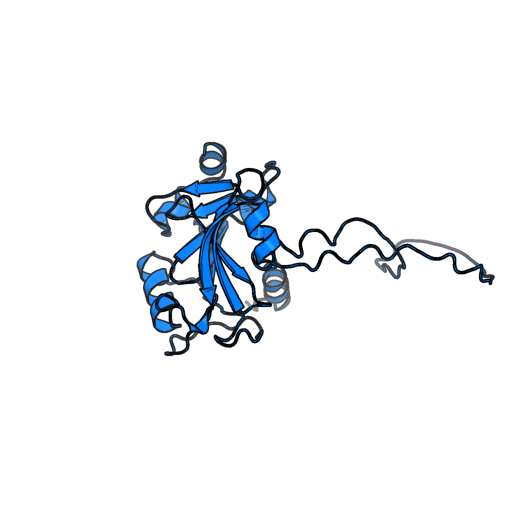 1
ATOM 1697 O O . ARG A 1 227 ? -14.050 -7.605 14.937 1.00 91.44 227 ARG A O 1
ATOM 1704 N N . ARG A 1 228 ? -12.591 -6.138 14.004 1.00 88.25 228 ARG A N 1
ATOM 1705 C CA . ARG A 1 228 ? -11.936 -7.045 13.062 1.00 88.25 228 ARG A CA 1
ATOM 1706 C C . ARG A 1 228 ? -10.605 -7.529 13.642 1.00 88.25 228 ARG A C 1
ATOM 1708 O O . ARG A 1 228 ? -10.253 -8.672 13.289 1.00 88.25 228 ARG A O 1
#

Nearest PDB structures (foldseek):
  8op8-assembly1_A  TM=4.692E-01  e=1.650E+00  Thermochaetoides thermophila
  2a2j-assembly1_B  TM=4.804E-01  e=6.262E+00  Mycobacterium tuberculosis
  5bvt-assembly1_A  TM=3.909E-01  e=4.353E+00  Pygoscelis papua